Protein AF-A0A1J4V3S4-F1 (afdb_monomer_lite)

InterPro domains:
  IPR001576 Phosphoglycerate kinase [PF00162] (9-307)
  IPR001576 Phosphoglycerate kinase 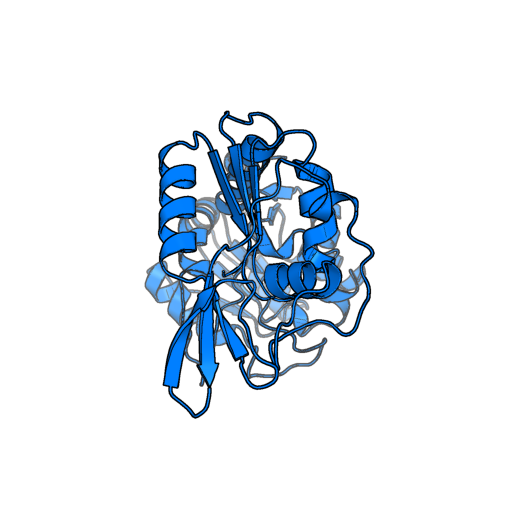[PR00477] (9-25)
  IPR001576 Phosphoglycerate kinase [PR00477] (30-52)
  IPR001576 Phosphoglycerate kinase [PR00477] (107-122)
  IPR001576 Phosphoglycerate kinase [PR00477] (135-157)
  IPR001576 Phosphoglycerate kinase [PR00477] (165-187)
  IPR001576 Phosphoglycerate kinase [PR00477] (188-207)
  IPR001576 Phosphoglyc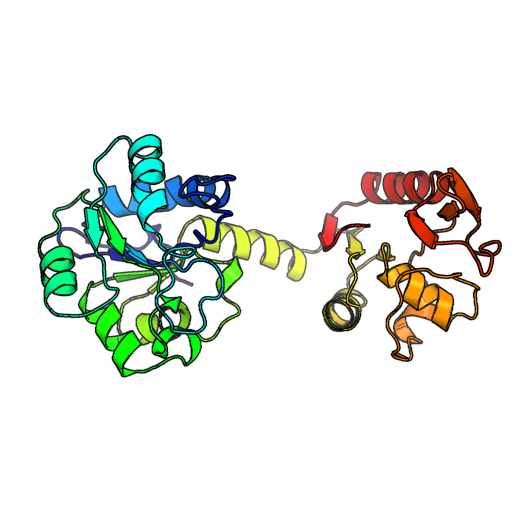erate kinase [PR00477] (300-307)
  IPR001576 Phosphoglycerate kinase [PTHR11406] (2-307)
  IPR015824 Phosphoglycerate kinase, N-terminal [G3DSA:3.40.50.1260] (1-173)
  IPR015824 Phosphoglycerate kinase, N-terminal [G3DSA:3.40.50.1260] (174-307)
  IPR036043 Phosphoglycerate kinase superfamily [SSF53748] (7-307)

Radius of gyration: 23.83 Å; chains: 1; bounding box: 57×36×62 Å

Structure (mmCIF, N/CA/C/O backbone):
data_AF-A0A1J4V3S4-F1
#
_entry.id   AF-A0A1J4V3S4-F1
#
loop_
_atom_site.group_PDB
_atom_site.id
_atom_site.type_symbol
_atom_site.label_atom_id
_atom_site.label_alt_id
_atom_site.label_comp_id
_atom_site.label_asym_id
_atom_site.label_entity_id
_atom_site.label_seq_id
_atom_site.pdbx_PDB_ins_code
_atom_site.Cartn_x
_atom_site.Cartn_y
_atom_site.Cartn_z
_atom_site.occupancy
_atom_site.B_iso_or_equiv
_atom_site.auth_seq_id
_atom_site.auth_comp_id
_atom_site.auth_asym_id
_atom_site.auth_atom_id
_atom_site.pdbx_PDB_model_num
ATOM 1 N N . MET A 1 1 ? -19.648 1.893 -1.786 1.00 83.12 1 MET A N 1
ATOM 2 C CA . MET A 1 1 ? -18.774 1.860 -0.589 1.00 83.12 1 MET A CA 1
ATOM 3 C C . MET A 1 1 ? -19.073 3.071 0.289 1.00 83.12 1 MET A C 1
ATOM 5 O O . MET A 1 1 ? -19.142 4.171 -0.249 1.00 83.12 1 MET A O 1
ATOM 9 N N . ARG A 1 2 ? -19.296 2.895 1.600 1.00 95.50 2 ARG A N 1
ATOM 10 C CA . ARG A 1 2 ? -19.608 4.017 2.505 1.00 95.50 2 ARG A CA 1
ATOM 11 C C . ARG A 1 2 ? -18.343 4.791 2.872 1.00 95.50 2 ARG A C 1
ATOM 13 O O . ARG A 1 2 ? -17.336 4.181 3.215 1.00 95.50 2 ARG A O 1
ATOM 20 N N . SER A 1 3 ? -18.384 6.118 2.830 1.00 97.12 3 SER A N 1
ATOM 21 C CA . SER A 1 3 ? -17.255 6.968 3.241 1.00 97.12 3 SER A CA 1
ATOM 22 C C . SER A 1 3 ? -17.252 7.182 4.752 1.00 97.12 3 SER A C 1
ATOM 24 O O . SER A 1 3 ? -18.320 7.354 5.333 1.00 97.12 3 SER A O 1
ATOM 26 N N . ILE A 1 4 ? -16.081 7.312 5.385 1.00 97.00 4 ILE A N 1
ATOM 27 C CA . ILE A 1 4 ? -15.985 7.756 6.792 1.00 97.00 4 ILE A CA 1
ATOM 28 C C . ILE A 1 4 ? -16.709 9.082 7.082 1.00 97.00 4 ILE A C 1
ATOM 30 O O . ILE A 1 4 ? -17.108 9.325 8.221 1.00 97.00 4 ILE A O 1
ATOM 34 N N . LYS A 1 5 ? -16.957 9.924 6.065 1.00 96.44 5 LYS A N 1
ATOM 35 C CA . LYS A 1 5 ? -17.781 11.139 6.208 1.00 96.44 5 LYS A CA 1
ATOM 36 C C . LYS A 1 5 ? -19.244 10.843 6.551 1.00 96.44 5 LYS A C 1
ATOM 38 O O . LYS A 1 5 ? -19.910 11.685 7.140 1.00 96.44 5 LYS A O 1
ATOM 43 N N . GLN A 1 6 ? -19.731 9.651 6.210 1.00 95.88 6 GLN A N 1
ATOM 44 C CA . GLN A 1 6 ? -21.106 9.206 6.446 1.00 95.88 6 GLN A CA 1
ATOM 45 C C . GLN A 1 6 ? -21.305 8.596 7.840 1.00 95.88 6 GLN A C 1
ATOM 47 O O . GLN A 1 6 ? -22.422 8.205 8.172 1.00 95.88 6 GLN A O 1
ATOM 52 N N . ILE A 1 7 ? -20.257 8.518 8.670 1.00 92.81 7 ILE A N 1
ATOM 53 C CA . ILE A 1 7 ? -20.380 8.066 10.059 1.00 92.81 7 ILE A CA 1
ATOM 54 C C . ILE A 1 7 ? -21.208 9.092 10.847 1.00 92.81 7 ILE A C 1
ATOM 56 O O . ILE A 1 7 ? -20.709 10.165 11.223 1.00 92.81 7 ILE A O 1
ATOM 60 N N . LYS A 1 8 ? -22.474 8.735 11.100 1.00 83.44 8 LYS A N 1
ATOM 61 C CA . LYS A 1 8 ? -23.420 9.465 11.954 1.00 83.44 8 LYS A CA 1
ATOM 62 C C . LYS A 1 8 ? -23.263 9.005 13.409 1.00 83.44 8 LYS A C 1
ATOM 64 O O . LYS A 1 8 ? -23.184 7.810 13.665 1.00 83.44 8 LYS A O 1
ATOM 69 N N . ASN A 1 9 ? -23.226 9.959 14.340 1.00 74.38 9 ASN A N 1
ATOM 70 C CA . ASN A 1 9 ? -23.186 9.749 15.793 1.00 74.38 9 ASN A CA 1
ATOM 71 C C . ASN A 1 9 ? -22.194 8.665 16.291 1.00 74.38 9 ASN A C 1
ATOM 73 O O . ASN A 1 9 ? -22.577 7.562 16.677 1.00 74.38 9 ASN A O 1
ATOM 77 N N . SER A 1 10 ? -20.902 9.001 16.299 1.00 75.94 10 SER A N 1
ATOM 78 C CA . SER A 1 10 ? -19.814 8.168 16.844 1.00 75.94 10 SER A CA 1
ATOM 79 C C . SER A 1 10 ? -19.404 8.552 18.270 1.00 75.94 10 SER A C 1
ATOM 81 O O . SER A 1 10 ? -18.379 8.084 18.763 1.00 75.94 10 SER A O 1
ATOM 83 N N . LYS A 1 11 ? -20.152 9.447 18.929 1.00 72.81 11 LYS A N 1
ATOM 84 C CA . LYS A 1 11 ? -19.841 9.862 20.299 1.00 72.81 11 LYS A CA 1
ATOM 85 C C . LYS A 1 11 ? -19.968 8.618 21.189 1.00 72.81 11 LYS A C 1
ATOM 87 O O . LYS A 1 11 ? -21.024 8.001 21.214 1.00 72.81 11 LYS A O 1
ATOM 92 N N . ASN A 1 12 ? -18.876 8.238 21.851 1.00 79.19 12 ASN A N 1
ATOM 93 C CA . ASN A 1 12 ? -18.731 7.022 22.670 1.00 79.19 12 ASN A CA 1
ATOM 94 C C . ASN A 1 12 ? -18.720 5.679 21.912 1.00 79.19 12 ASN A C 1
ATOM 96 O O . ASN A 1 12 ? -18.753 4.639 22.556 1.00 79.19 12 ASN A O 1
ATOM 100 N N . LYS A 1 13 ? -18.633 5.680 20.574 1.00 94.81 13 LYS A N 1
ATOM 101 C CA . LYS A 1 13 ? -18.427 4.453 19.788 1.00 94.81 13 LYS A CA 1
ATOM 102 C C . LYS A 1 13 ? -16.955 4.283 19.456 1.00 94.81 13 LYS A C 1
ATOM 104 O O . LYS A 1 13 ? -16.369 5.186 18.856 1.00 94.81 13 LYS A O 1
ATOM 109 N N . VAL A 1 14 ? -16.376 3.143 19.811 1.00 98.25 14 VAL A N 1
ATOM 110 C CA . VAL A 1 14 ? -14.981 2.823 19.501 1.00 98.25 14 VAL A CA 1
ATOM 111 C C . VAL A 1 14 ? -14.871 2.489 18.015 1.00 98.25 14 VAL A C 1
ATOM 113 O O . VAL A 1 14 ? -15.596 1.646 17.482 1.00 98.25 14 VAL A O 1
ATOM 116 N N . ILE A 1 15 ? -13.968 3.178 17.327 1.00 98.62 15 ILE A N 1
ATOM 117 C CA . ILE A 1 15 ? -13.744 3.024 15.893 1.00 98.62 15 ILE A CA 1
ATOM 118 C C . ILE A 1 15 ? -12.511 2.146 15.692 1.00 98.62 15 ILE A C 1
ATOM 120 O O . ILE A 1 15 ? -11.430 2.485 16.165 1.00 98.62 15 ILE A O 1
ATOM 124 N N . LEU A 1 16 ? -12.660 1.050 14.954 1.00 98.81 16 LEU A N 1
ATOM 125 C CA . LEU A 1 16 ? -11.559 0.212 14.493 1.00 98.81 16 LEU A CA 1
ATOM 126 C C . LEU A 1 16 ? -11.077 0.721 13.136 1.00 98.81 16 LEU A C 1
ATOM 128 O O . LEU A 1 16 ? -11.857 0.784 12.189 1.00 98.81 16 LEU A O 1
ATOM 132 N N . LEU A 1 17 ? -9.799 1.060 13.022 1.00 98.81 17 LEU A N 1
ATOM 133 C CA . LEU A 1 17 ? -9.164 1.470 11.774 1.00 98.81 17 LEU A CA 1
ATOM 134 C C . LEU A 1 17 ? -8.159 0.409 11.335 1.00 98.81 17 LEU A C 1
ATOM 136 O O . LEU A 1 17 ? -7.105 0.275 11.949 1.00 98.81 17 LEU A O 1
ATOM 140 N N . ARG A 1 18 ? -8.434 -0.291 10.231 1.00 98.75 18 ARG A N 1
ATOM 141 C CA . ARG A 1 18 ? -7.432 -1.109 9.546 1.00 98.75 18 ARG A CA 1
ATOM 142 C C . ARG A 1 18 ? -6.528 -0.205 8.706 1.00 98.75 18 ARG A C 1
ATOM 144 O O . ARG A 1 18 ? -6.905 0.223 7.616 1.00 98.75 18 ARG A O 1
ATOM 151 N N . ALA A 1 19 ? -5.346 0.095 9.238 1.00 98.31 19 ALA A N 1
ATOM 152 C CA . ALA A 1 19 ? -4.326 0.959 8.651 1.00 98.31 19 ALA A CA 1
ATOM 153 C C . ALA A 1 19 ? -3.258 0.143 7.907 1.00 98.31 19 ALA A C 1
ATOM 155 O O . ALA A 1 19 ? -2.949 -0.981 8.294 1.00 98.31 19 ALA A O 1
ATOM 156 N N . GLY A 1 20 ? -2.697 0.698 6.831 1.00 94.88 20 GLY A N 1
ATOM 157 C CA . GLY A 1 20 ? -1.635 0.072 6.036 1.00 94.88 20 GLY A CA 1
ATOM 158 C C . GLY A 1 20 ? -0.228 0.483 6.480 1.00 94.88 20 GLY A C 1
ATOM 159 O O . GLY A 1 20 ? 0.501 1.057 5.675 1.00 94.88 20 GLY A O 1
ATOM 160 N N . PHE A 1 21 ? 0.157 0.220 7.734 1.00 96.31 21 PHE A N 1
ATOM 161 C CA . PHE A 1 21 ? 1.445 0.660 8.299 1.00 96.31 21 PHE A CA 1
ATOM 162 C C . PHE A 1 21 ? 2.628 -0.291 8.069 1.00 96.31 21 PHE A C 1
ATOM 164 O O . PHE A 1 21 ? 3.604 -0.199 8.798 1.00 96.31 21 PHE A O 1
ATOM 171 N N . ASP A 1 22 ? 2.582 -1.181 7.077 1.00 96.75 22 ASP A N 1
ATOM 172 C CA . ASP A 1 22 ? 3.722 -2.055 6.760 1.00 96.75 22 ASP A CA 1
ATOM 173 C C . ASP A 1 22 ? 4.905 -1.217 6.234 1.00 96.75 22 ASP A C 1
ATOM 175 O O . ASP A 1 22 ? 4.949 -0.860 5.053 1.00 96.75 22 ASP A O 1
ATOM 179 N N . VAL A 1 23 ? 5.807 -0.821 7.137 1.00 96.50 23 VAL A N 1
ATOM 180 C CA . VAL A 1 23 ? 6.922 0.113 6.900 1.00 96.50 23 VAL A CA 1
ATOM 181 C C . VAL A 1 23 ? 8.258 -0.555 7.202 1.00 96.50 23 VAL A C 1
ATOM 183 O O . VAL A 1 23 ? 8.320 -1.428 8.059 1.00 96.50 23 VAL A O 1
ATOM 186 N N . PRO A 1 24 ? 9.364 -0.172 6.552 1.00 95.19 24 PRO A N 1
ATOM 187 C CA . PRO A 1 24 ? 10.666 -0.728 6.896 1.00 95.19 24 PRO A CA 1
ATOM 188 C C . PRO A 1 24 ? 11.066 -0.333 8.328 1.00 95.19 24 PRO A C 1
ATOM 190 O O . PRO A 1 24 ? 11.138 0.853 8.657 1.00 95.19 24 PRO A O 1
ATOM 193 N N . ILE A 1 25 ? 11.347 -1.334 9.165 1.00 94.94 25 ILE A N 1
ATOM 194 C CA . ILE A 1 25 ? 11.862 -1.171 10.529 1.00 94.94 25 ILE A CA 1
ATOM 195 C C . ILE A 1 25 ? 13.224 -1.858 10.607 1.00 94.94 25 ILE A C 1
ATOM 197 O O . ILE A 1 25 ? 13.361 -3.009 10.200 1.00 94.94 25 ILE A O 1
ATOM 201 N N . LYS A 1 26 ? 14.223 -1.154 11.139 1.00 93.25 26 LYS A N 1
ATOM 202 C CA . LYS A 1 26 ? 15.558 -1.695 11.413 1.00 93.25 26 LYS A CA 1
ATOM 203 C C . LYS A 1 26 ? 16.006 -1.243 12.796 1.00 93.25 26 LYS A C 1
ATOM 205 O O . LYS A 1 26 ? 15.891 -0.061 13.111 1.00 93.25 26 LYS A O 1
ATOM 210 N N . ASP A 1 27 ? 16.459 -2.180 13.627 1.00 91.56 27 ASP A N 1
ATOM 211 C CA . ASP A 1 27 ? 16.946 -1.918 14.991 1.00 91.56 27 ASP A CA 1
ATOM 212 C C . ASP A 1 27 ? 15.958 -1.078 15.830 1.00 91.56 27 ASP A C 1
ATOM 214 O O . ASP A 1 27 ? 16.320 -0.120 16.514 1.00 91.56 27 ASP A O 1
ATOM 218 N N . GLY A 1 28 ? 14.660 -1.387 15.705 1.00 90.56 28 GLY A N 1
ATOM 219 C CA . GLY A 1 28 ? 13.581 -0.674 16.398 1.00 90.56 28 GLY A CA 1
ATOM 220 C C . GLY A 1 28 ? 13.306 0.750 15.892 1.00 90.56 28 GLY A C 1
ATOM 221 O O . GLY A 1 28 ? 12.554 1.483 16.537 1.00 90.56 28 GLY A O 1
ATOM 222 N N . LYS A 1 29 ? 13.883 1.161 14.755 1.00 94.81 29 LYS A N 1
ATOM 223 C CA . LYS A 1 29 ? 13.660 2.465 14.112 1.00 94.81 29 LYS A CA 1
ATOM 224 C C . LYS A 1 29 ? 12.899 2.305 12.800 1.00 94.81 29 LYS A C 1
ATOM 226 O O . LYS A 1 29 ? 13.238 1.463 11.974 1.00 94.81 29 LYS A O 1
ATOM 231 N N . VAL A 1 30 ? 11.892 3.151 12.595 1.00 97.00 30 VAL A N 1
ATOM 232 C CA . VAL A 1 30 ? 11.147 3.232 11.330 1.00 97.00 30 VAL A CA 1
ATOM 233 C C . VAL A 1 30 ? 11.968 4.034 10.322 1.00 97.00 30 VAL A C 1
ATOM 235 O O . VAL A 1 30 ? 12.320 5.178 10.605 1.00 97.00 30 VAL A O 1
ATOM 238 N N . LEU A 1 31 ? 12.278 3.439 9.168 1.00 95.88 31 LEU A N 1
ATOM 239 C CA . LEU A 1 31 ? 13.145 4.048 8.150 1.00 95.88 31 LEU A CA 1
ATOM 240 C C . LEU A 1 31 ? 12.379 4.932 7.154 1.00 95.88 31 LEU A C 1
ATOM 242 O O . LEU A 1 31 ? 12.925 5.917 6.670 1.00 95.88 31 LEU A O 1
ATOM 246 N N . ASP A 1 32 ? 11.119 4.601 6.862 1.00 95.94 32 ASP A N 1
ATOM 247 C CA . ASP A 1 32 ? 10.242 5.377 5.978 1.00 95.94 32 ASP A CA 1
ATOM 248 C C . ASP A 1 32 ? 8.841 5.472 6.592 1.00 95.94 32 ASP A C 1
ATOM 250 O O . ASP A 1 32 ? 8.175 4.463 6.829 1.00 95.94 32 ASP A O 1
ATOM 254 N N . ILE A 1 33 ? 8.397 6.700 6.857 1.00 96.56 33 ILE A N 1
ATOM 255 C CA . ILE A 1 33 ? 7.114 6.991 7.501 1.00 96.56 33 ILE A CA 1
ATOM 256 C C . ILE A 1 33 ? 6.004 7.368 6.510 1.00 96.56 33 ILE A C 1
ATOM 258 O O . ILE A 1 33 ? 4.873 7.580 6.948 1.00 96.56 33 ILE A O 1
ATOM 262 N N . LYS A 1 34 ? 6.260 7.404 5.192 1.00 96.00 34 LYS A N 1
ATOM 263 C CA . LYS A 1 34 ? 5.289 7.869 4.177 1.00 96.00 34 LYS A CA 1
ATOM 264 C C . LYS A 1 34 ? 3.942 7.157 4.272 1.00 96.00 34 LYS A C 1
ATOM 266 O O . LYS A 1 34 ? 2.894 7.793 4.186 1.00 96.00 34 LYS A O 1
ATOM 271 N N . ARG A 1 35 ? 3.946 5.838 4.501 1.00 95.56 35 ARG A N 1
ATOM 272 C CA . ARG A 1 35 ? 2.712 5.040 4.668 1.00 95.56 35 ARG A CA 1
ATOM 273 C C . ARG A 1 35 ? 1.890 5.448 5.891 1.00 95.56 35 ARG A C 1
ATOM 275 O O . ARG A 1 35 ? 0.670 5.332 5.870 1.00 95.56 35 ARG A O 1
ATOM 282 N N . ILE A 1 36 ? 2.541 5.937 6.942 1.00 97.50 36 ILE A N 1
ATOM 283 C CA . ILE A 1 36 ? 1.875 6.449 8.141 1.00 97.50 36 ILE A CA 1
ATOM 284 C C . ILE A 1 36 ? 1.348 7.862 7.867 1.00 97.50 36 ILE A C 1
ATOM 286 O O . ILE A 1 36 ? 0.198 8.166 8.185 1.00 97.50 36 ILE A O 1
ATOM 290 N N . GLU A 1 37 ? 2.157 8.708 7.225 1.00 97.75 37 GLU A N 1
ATOM 291 C CA . GLU A 1 37 ? 1.812 10.098 6.908 1.00 97.75 37 GLU A CA 1
ATOM 292 C C . GLU A 1 37 ? 0.551 10.215 6.048 1.00 97.75 37 GLU A C 1
ATOM 294 O O . GLU A 1 37 ? -0.342 11.002 6.374 1.00 97.75 37 GLU A O 1
ATOM 299 N N . VAL A 1 38 ? 0.425 9.390 5.000 1.00 97.06 38 VAL A N 1
ATOM 300 C CA . VAL A 1 38 ? -0.755 9.407 4.113 1.00 97.06 38 VAL A CA 1
ATOM 301 C C . VAL A 1 38 ? -2.058 9.051 4.838 1.00 97.06 38 VAL A C 1
ATOM 303 O O . VAL A 1 38 ? -3.134 9.436 4.383 1.00 97.06 38 VAL A O 1
ATOM 306 N N . LEU A 1 39 ? -1.979 8.373 5.988 1.00 98.06 39 LEU A N 1
ATOM 307 C CA . LEU A 1 39 ? -3.129 7.978 6.807 1.00 98.06 39 LEU A CA 1
ATOM 308 C C . LEU A 1 39 ? -3.458 8.980 7.924 1.00 98.06 39 LEU A C 1
ATOM 310 O O . LEU A 1 39 ? -4.541 8.902 8.514 1.00 98.06 39 LEU A O 1
ATOM 314 N N . LEU A 1 40 ? -2.591 9.966 8.196 1.00 98.38 40 LEU A N 1
ATOM 315 C CA . LEU A 1 40 ? -2.837 10.988 9.222 1.00 98.38 40 LEU A CA 1
ATOM 316 C C . LEU A 1 40 ? -4.172 11.729 9.049 1.00 98.38 40 LEU A C 1
ATOM 318 O O . LEU A 1 40 ? -4.822 11.970 10.072 1.00 98.38 40 LEU A O 1
ATOM 322 N N . PRO A 1 41 ? -4.632 12.084 7.828 1.00 98.50 41 PRO A N 1
ATOM 323 C CA . PRO A 1 41 ? -5.940 12.710 7.655 1.00 98.50 41 PRO A CA 1
ATOM 324 C C . PRO A 1 41 ? -7.085 11.841 8.189 1.00 98.50 41 PRO A C 1
ATOM 326 O O . PRO A 1 41 ? -7.966 12.353 8.882 1.00 98.50 41 PRO A O 1
ATOM 329 N N . THR A 1 42 ? -7.056 10.530 7.926 1.00 98.62 42 THR A N 1
ATOM 330 C CA . THR A 1 42 ? -8.064 9.587 8.428 1.00 98.62 42 THR A CA 1
ATOM 331 C C . THR A 1 42 ? -7.972 9.450 9.942 1.00 98.62 42 THR A C 1
ATOM 333 O O . THR A 1 42 ? -8.977 9.611 10.630 1.00 98.62 42 THR A O 1
ATOM 336 N N . ILE A 1 43 ? -6.770 9.235 10.484 1.00 98.62 43 ILE A N 1
ATOM 337 C CA . ILE A 1 43 ? -6.553 9.051 11.928 1.00 98.62 43 ILE A CA 1
ATOM 338 C C . ILE A 1 43 ? -7.044 10.273 12.709 1.00 98.62 43 ILE A C 1
ATOM 340 O O . ILE A 1 43 ? -7.846 10.140 13.633 1.00 98.62 43 ILE A O 1
ATOM 344 N N . LYS A 1 44 ? -6.633 11.481 12.298 1.00 98.19 44 LYS A N 1
ATOM 345 C CA . LYS A 1 44 ? -7.049 12.740 12.938 1.00 98.19 44 LYS A CA 1
ATOM 346 C C . LYS A 1 44 ? -8.562 12.941 12.858 1.00 98.19 44 LYS A C 1
ATOM 348 O O . LYS A 1 44 ? -9.171 13.405 13.820 1.00 98.19 44 LYS A O 1
ATOM 353 N N . TYR A 1 45 ? -9.177 12.598 11.726 1.00 97.88 45 TYR A N 1
ATOM 354 C CA . TYR A 1 45 ? -10.622 12.712 11.547 1.00 97.88 45 TYR A CA 1
ATOM 355 C C . TYR A 1 45 ? -11.401 11.763 12.468 1.00 97.88 45 TYR A C 1
ATOM 357 O O . TYR A 1 45 ? -12.369 12.184 13.104 1.00 97.88 45 TYR A O 1
ATOM 365 N N . LEU A 1 46 ? -10.970 10.503 12.571 1.00 97.69 46 LEU A N 1
ATOM 366 C CA . LEU A 1 46 ? -11.636 9.493 13.395 1.00 97.69 46 LEU A CA 1
ATOM 367 C C . LEU A 1 46 ? -11.430 9.743 14.894 1.00 97.69 46 LEU A C 1
ATOM 369 O O . LEU A 1 46 ? -12.402 9.697 15.644 1.00 97.69 46 LEU A O 1
ATOM 373 N N . ALA A 1 47 ? -10.221 10.116 15.323 1.00 96.12 47 ALA A N 1
ATOM 374 C CA . ALA A 1 47 ? -9.943 10.447 16.723 1.00 96.12 47 ALA A CA 1
ATOM 375 C C . ALA A 1 47 ? -10.783 11.645 17.215 1.00 96.12 47 ALA A C 1
ATOM 377 O O . ALA A 1 47 ? -11.300 11.648 18.330 1.00 96.12 47 ALA A O 1
ATOM 378 N N . LYS A 1 48 ? -11.035 12.649 16.359 1.00 95.12 48 LYS A N 1
ATOM 379 C CA . LYS A 1 48 ? -11.961 13.756 16.683 1.00 95.12 48 LYS A CA 1
ATOM 380 C C . LYS A 1 48 ? -13.422 13.314 16.821 1.00 95.12 48 LYS A C 1
ATOM 382 O O . LYS A 1 48 ? -14.229 14.050 17.390 1.00 95.12 48 LYS A O 1
ATOM 387 N N . LYS A 1 49 ? -13.783 12.150 16.284 1.00 94.88 49 LYS A N 1
ATOM 388 C CA . LYS A 1 49 ? -15.146 11.609 16.250 1.00 94.88 49 LYS A CA 1
ATOM 389 C C . LYS A 1 49 ? -15.440 10.638 17.393 1.00 94.88 49 LYS A C 1
ATOM 391 O O . LYS A 1 49 ? -16.589 10.600 17.835 1.00 94.88 49 LYS A O 1
ATOM 396 N N . GLY A 1 50 ? -14.446 9.899 17.874 1.00 95.44 50 GLY A N 1
ATOM 397 C CA . GLY A 1 50 ? -14.600 8.892 18.923 1.00 95.44 50 GLY A CA 1
ATOM 398 C C . GLY A 1 50 ? -13.255 8.322 19.387 1.00 95.44 50 GLY A C 1
ATOM 399 O O . GLY A 1 50 ? -12.208 8.782 18.928 1.00 95.44 50 GLY A O 1
ATOM 400 N N . PRO A 1 51 ? -13.271 7.361 20.321 1.00 97.62 51 PRO A N 1
ATOM 401 C CA . PRO A 1 51 ? -12.094 6.563 20.645 1.00 97.62 51 PRO A CA 1
ATOM 402 C C . PRO A 1 51 ? -11.648 5.728 19.435 1.00 97.62 51 PRO A C 1
ATOM 404 O O . PRO A 1 51 ? -12.493 5.226 18.690 1.00 97.62 51 PRO A O 1
ATOM 407 N N . LEU A 1 52 ? -10.338 5.582 19.227 1.00 98.56 52 LEU A N 1
ATOM 408 C CA . LEU A 1 52 ? -9.773 4.949 18.031 1.00 98.56 52 LEU A CA 1
ATOM 409 C C . LEU A 1 52 ? -8.860 3.772 18.392 1.00 98.56 52 LEU A C 1
ATOM 411 O O . LEU A 1 52 ? -7.906 3.930 19.147 1.00 98.56 52 LEU A O 1
ATOM 415 N N . VAL A 1 53 ? -9.103 2.615 17.782 1.00 98.88 53 VAL A N 1
ATOM 416 C CA . VAL A 1 53 ? -8.222 1.441 17.826 1.00 98.88 53 VAL A CA 1
ATOM 417 C C . VAL A 1 53 ? -7.666 1.207 16.427 1.00 98.88 53 VAL A C 1
ATOM 419 O O . VAL A 1 53 ? -8.420 1.059 15.468 1.00 98.88 53 VAL A O 1
ATOM 422 N N . ILE A 1 54 ? -6.345 1.182 16.295 1.00 98.88 54 ILE A N 1
ATOM 423 C CA . ILE A 1 54 ? -5.649 0.983 15.029 1.00 98.88 54 ILE A CA 1
ATOM 424 C C . ILE A 1 54 ? -5.182 -0.467 14.933 1.00 98.88 54 ILE A C 1
ATOM 426 O O . ILE A 1 54 ? -4.463 -0.966 15.797 1.00 98.88 54 ILE A O 1
ATOM 430 N N . LEU A 1 55 ? -5.586 -1.112 13.844 1.00 98.75 55 LEU A N 1
ATOM 431 C CA . LEU A 1 55 ? -5.208 -2.457 13.443 1.00 98.75 55 LEU A CA 1
ATOM 432 C C . LEU A 1 55 ? -4.246 -2.341 12.257 1.00 98.75 55 LEU A C 1
ATOM 434 O O . LEU A 1 55 ? -4.576 -1.703 11.257 1.00 98.75 55 LEU A O 1
ATOM 438 N N . SER A 1 56 ? -3.081 -2.971 12.319 1.00 98.25 56 SER A N 1
ATOM 439 C CA . SER A 1 56 ? -2.165 -3.060 11.175 1.00 98.25 56 SER A CA 1
ATOM 440 C C . SER A 1 56 ? -1.405 -4.380 11.224 1.00 98.25 56 SER A C 1
ATOM 442 O O . SER A 1 56 ? -1.512 -5.141 12.185 1.00 98.25 56 SER A O 1
ATOM 444 N N . HIS A 1 57 ? -0.623 -4.653 10.193 1.00 98.06 57 HIS A N 1
ATOM 445 C CA . HIS A 1 57 ? 0.368 -5.713 10.214 1.00 98.06 57 HIS A CA 1
ATOM 446 C C . HIS A 1 57 ? 1.753 -5.146 9.902 1.00 98.06 57 HIS A C 1
ATOM 448 O O . HIS A 1 57 ? 1.867 -4.019 9.419 1.00 98.06 57 HIS A O 1
ATOM 454 N N . GLN A 1 58 ? 2.775 -5.958 10.155 1.00 97.25 58 GLN A N 1
ATOM 455 C CA . GLN A 1 58 ? 4.164 -5.654 9.840 1.00 97.25 58 GLN A CA 1
ATOM 456 C C . GLN A 1 58 ? 4.845 -6.918 9.301 1.00 97.25 58 GLN A C 1
ATOM 458 O O . GLN A 1 58 ? 4.815 -7.966 9.949 1.00 97.25 58 GLN A O 1
ATOM 463 N N . GLY A 1 59 ? 5.429 -6.839 8.104 1.00 95.62 59 GLY A N 1
ATOM 464 C CA . GLY A 1 59 ? 6.160 -7.939 7.476 1.00 95.62 59 GLY A CA 1
ATOM 465 C C . GLY A 1 59 ? 5.390 -9.263 7.413 1.00 95.62 59 GLY A C 1
ATOM 466 O O . GLY A 1 59 ? 4.169 -9.292 7.244 1.00 95.62 59 GLY A O 1
ATOM 467 N N . ARG A 1 60 ? 6.104 -10.393 7.481 1.00 96.06 60 ARG A N 1
ATOM 468 C CA . ARG A 1 60 ? 5.528 -11.742 7.304 1.00 96.06 60 ARG A CA 1
ATOM 469 C C . ARG A 1 60 ? 6.025 -12.717 8.379 1.00 96.06 60 ARG A C 1
ATOM 471 O O . ARG A 1 60 ? 6.771 -13.638 8.053 1.00 96.06 60 ARG A O 1
ATOM 478 N N . PRO A 1 61 ? 5.594 -12.553 9.637 1.00 95.75 61 PRO A N 1
ATOM 479 C CA . PRO A 1 61 ? 6.028 -13.404 10.745 1.00 95.75 61 PRO A CA 1
ATOM 480 C C . PRO A 1 61 ? 5.381 -14.807 10.752 1.00 95.75 61 PRO A C 1
ATOM 482 O O . PRO A 1 61 ? 5.701 -15.627 11.607 1.00 95.75 61 PRO A O 1
ATOM 485 N N . LYS A 1 62 ? 4.483 -15.114 9.799 1.00 93.81 62 LYS A N 1
ATOM 486 C CA . LYS A 1 62 ? 3.840 -16.434 9.619 1.00 93.81 62 LYS A CA 1
ATOM 487 C C . LYS A 1 62 ? 3.126 -16.956 10.882 1.00 93.81 62 LYS A C 1
ATOM 489 O O . LYS A 1 62 ? 3.242 -18.135 11.211 1.00 93.81 62 LYS A O 1
ATOM 494 N N . GLY A 1 63 ? 2.405 -16.087 11.597 1.00 94.19 63 GLY A N 1
ATOM 495 C CA . GLY A 1 63 ? 1.650 -16.470 12.798 1.00 94.19 63 GLY A CA 1
ATOM 496 C C . GLY A 1 63 ? 2.516 -16.746 14.029 1.00 94.19 63 GLY A C 1
ATOM 497 O O . GLY A 1 63 ? 2.071 -17.441 14.936 1.00 94.19 63 GLY A O 1
ATOM 498 N N . LYS A 1 64 ? 3.766 -16.269 14.049 1.00 94.56 64 LYS A N 1
ATOM 499 C CA . LYS A 1 64 ? 4.673 -16.386 15.196 1.00 94.56 64 LYS A CA 1
ATOM 500 C C . LYS A 1 64 ? 4.998 -15.008 15.748 1.00 94.56 64 LYS A C 1
ATOM 502 O O . LYS A 1 64 ? 5.082 -14.046 14.993 1.00 94.56 64 LYS A O 1
ATOM 507 N N . ILE A 1 65 ? 5.213 -14.920 17.054 1.00 96.31 65 ILE A N 1
ATOM 508 C CA . ILE A 1 65 ? 5.728 -13.695 17.664 1.00 96.31 65 ILE A CA 1
ATOM 509 C C . ILE A 1 65 ? 7.211 -13.586 17.316 1.00 96.31 65 ILE A C 1
ATOM 511 O O . ILE A 1 65 ? 8.002 -14.467 17.644 1.00 96.31 65 ILE A O 1
ATOM 515 N N . ASP A 1 66 ? 7.569 -12.493 16.654 1.00 95.38 66 ASP A N 1
ATOM 516 C CA . ASP A 1 66 ? 8.945 -12.133 16.332 1.00 95.38 66 ASP A CA 1
ATOM 517 C C . ASP A 1 66 ? 9.094 -10.624 16.522 1.00 95.38 66 ASP A C 1
ATOM 519 O O . ASP A 1 66 ? 8.481 -9.825 15.811 1.00 95.38 66 ASP A O 1
ATOM 523 N N . MET A 1 67 ? 9.913 -10.230 17.496 1.00 95.44 67 MET A N 1
ATOM 524 C CA . MET A 1 67 ? 10.083 -8.832 17.884 1.00 95.44 67 MET A CA 1
ATOM 525 C C . MET A 1 67 ? 10.697 -7.964 16.779 1.00 95.44 67 MET A C 1
ATOM 527 O O . MET A 1 67 ? 10.552 -6.745 16.836 1.00 95.44 67 MET A O 1
ATOM 531 N N . ALA A 1 68 ? 11.296 -8.546 15.735 1.00 94.69 68 ALA A N 1
ATOM 532 C CA . ALA A 1 68 ? 11.683 -7.796 14.541 1.00 94.69 68 ALA A CA 1
ATOM 533 C C . ALA A 1 68 ? 10.467 -7.214 13.787 1.00 94.69 68 ALA A C 1
ATOM 535 O O . ALA A 1 68 ? 10.592 -6.211 13.084 1.00 94.69 68 ALA A O 1
ATOM 536 N N . PHE A 1 69 ? 9.281 -7.807 13.960 1.00 96.75 69 PHE A N 1
ATOM 537 C CA . PHE A 1 69 ? 8.022 -7.393 13.336 1.00 96.75 69 PHE A CA 1
ATOM 538 C C . PHE A 1 69 ? 7.009 -6.796 14.330 1.00 96.75 69 PHE A C 1
ATOM 540 O O . PHE A 1 69 ? 5.826 -6.694 13.999 1.00 96.75 69 PHE A O 1
ATOM 547 N N . THR A 1 70 ? 7.427 -6.406 15.539 1.00 97.88 70 THR A N 1
ATOM 548 C CA . THR A 1 70 ? 6.545 -5.681 16.475 1.00 97.88 70 THR A CA 1
ATOM 549 C C . THR A 1 70 ? 6.166 -4.300 15.932 1.00 97.88 70 THR A C 1
ATOM 551 O O . THR A 1 70 ? 6.961 -3.625 15.273 1.00 97.88 70 THR A O 1
ATOM 554 N N . GLN A 1 71 ? 4.958 -3.836 16.250 1.00 98.19 71 GLN A N 1
ATOM 555 C CA . GLN A 1 71 ? 4.496 -2.480 15.940 1.00 98.19 71 GLN A CA 1
ATOM 556 C C . GLN A 1 71 ? 4.861 -1.440 16.996 1.00 98.19 71 GLN A C 1
ATOM 558 O O . GLN A 1 71 ? 4.625 -0.247 16.794 1.00 98.19 71 GLN A O 1
ATOM 563 N N . LYS A 1 72 ? 5.476 -1.844 18.109 1.00 98.06 72 LYS A N 1
ATOM 564 C CA . LYS A 1 72 ? 5.859 -0.935 19.196 1.00 98.06 72 LYS A CA 1
ATOM 565 C C . LYS A 1 72 ? 6.680 0.290 18.741 1.00 98.06 72 LYS A C 1
ATOM 567 O O . LYS A 1 72 ? 6.405 1.384 19.241 1.00 98.06 72 LYS A O 1
ATOM 572 N N . PRO A 1 73 ? 7.616 0.198 17.768 1.00 98.12 73 PRO A N 1
ATOM 573 C CA . PRO A 1 73 ? 8.312 1.367 17.222 1.00 98.12 73 PRO A CA 1
ATOM 574 C C . PRO A 1 73 ? 7.387 2.435 16.628 1.00 98.12 73 PRO A C 1
ATOM 576 O O . PRO A 1 73 ? 7.709 3.625 16.675 1.00 98.12 73 PRO A O 1
ATOM 579 N N . LEU A 1 74 ? 6.226 2.034 16.098 1.00 98.38 74 LEU A N 1
ATOM 580 C CA . LEU A 1 74 ? 5.273 2.947 15.470 1.00 98.38 74 LEU A CA 1
ATOM 581 C C . LEU A 1 74 ? 4.623 3.890 16.484 1.00 98.38 74 LEU A C 1
ATOM 583 O O . LEU A 1 74 ? 4.224 4.985 16.101 1.00 98.38 74 LEU A O 1
ATOM 587 N N . VAL A 1 75 ? 4.557 3.517 17.769 1.00 98.38 75 VAL A N 1
ATOM 588 C CA . VAL A 1 75 ? 3.983 4.358 18.835 1.00 98.38 75 VAL A CA 1
ATOM 589 C C . VAL A 1 75 ? 4.687 5.711 18.874 1.00 98.38 75 VAL A C 1
ATOM 591 O O . VAL A 1 75 ? 4.040 6.737 18.690 1.00 98.38 75 VAL A O 1
ATOM 594 N N . LYS A 1 76 ? 6.023 5.721 18.987 1.00 97.69 76 LYS A N 1
ATOM 595 C CA . LYS A 1 76 ? 6.816 6.964 19.030 1.00 97.69 76 LYS A CA 1
ATOM 596 C C . LYS A 1 76 ? 6.624 7.817 17.773 1.00 97.69 76 LYS A C 1
ATOM 598 O O . LYS A 1 76 ? 6.589 9.044 17.848 1.00 97.69 76 LYS A O 1
ATOM 603 N N . VAL A 1 77 ? 6.491 7.172 16.611 1.00 98.31 77 VAL A N 1
ATOM 604 C CA . VAL A 1 77 ? 6.255 7.862 15.335 1.00 98.31 77 VAL A CA 1
ATOM 605 C C . VAL A 1 77 ? 4.871 8.508 15.315 1.00 98.31 77 VAL A C 1
ATOM 607 O O . VAL A 1 77 ? 4.750 9.691 14.997 1.00 98.31 77 VAL A O 1
ATOM 610 N N . LEU A 1 78 ? 3.831 7.764 15.693 1.00 98.56 78 LEU A N 1
ATOM 611 C CA . LEU A 1 78 ? 2.461 8.266 15.750 1.00 98.56 78 LEU A CA 1
ATOM 612 C C . LEU A 1 78 ? 2.324 9.395 16.773 1.00 98.56 78 LEU A C 1
ATOM 614 O O . LEU A 1 78 ? 1.717 10.413 16.453 1.00 98.56 78 LEU A O 1
ATOM 618 N N . GLU A 1 79 ? 2.926 9.268 17.956 1.00 98.56 79 GLU A N 1
ATOM 619 C CA . GLU A 1 79 ? 2.910 10.319 18.977 1.00 98.56 79 GLU A CA 1
ATOM 620 C C . GLU A 1 79 ? 3.538 11.617 18.463 1.00 98.56 79 GLU A C 1
ATOM 622 O O . GLU A 1 79 ? 2.945 12.689 18.602 1.00 98.56 79 GLU A O 1
ATOM 627 N N . LYS A 1 80 ? 4.687 11.522 17.779 1.00 98.19 80 LYS A N 1
ATOM 628 C CA . LYS A 1 80 ? 5.348 12.674 17.150 1.00 98.19 80 LYS A CA 1
ATOM 629 C C . LYS A 1 80 ? 4.467 13.329 16.080 1.00 98.19 80 LYS A C 1
ATOM 631 O O . LYS A 1 80 ? 4.322 14.550 16.067 1.00 98.19 80 LYS A O 1
ATOM 636 N N . LEU A 1 81 ? 3.875 12.539 15.182 1.00 98.12 81 LEU A N 1
ATOM 637 C CA . LEU A 1 81 ? 3.072 13.048 14.060 1.00 98.12 81 LEU A CA 1
ATOM 638 C C . LEU A 1 81 ? 1.705 13.602 14.494 1.00 98.12 81 LEU A C 1
ATOM 640 O O . LEU A 1 81 ? 1.171 14.531 13.876 1.00 98.12 81 LEU A O 1
ATOM 644 N N . LEU A 1 82 ? 1.115 13.019 15.538 1.00 97.81 82 LEU A N 1
ATOM 645 C CA . LEU A 1 82 ? -0.207 13.385 16.044 1.00 97.81 82 LEU A CA 1
ATOM 646 C C . LEU A 1 82 ? -0.146 14.410 17.179 1.00 97.81 82 LEU A C 1
ATOM 648 O O . LEU A 1 82 ? -1.171 15.028 17.457 1.00 97.81 82 LEU A O 1
ATOM 652 N N . LYS A 1 83 ? 1.029 14.613 17.791 1.00 97.81 83 LYS A N 1
ATOM 653 C CA . LYS A 1 83 ? 1.244 15.476 18.963 1.00 97.81 83 LYS A CA 1
ATOM 654 C C . LYS A 1 83 ? 0.328 15.110 20.141 1.00 97.81 83 LYS A C 1
ATOM 656 O O . LYS A 1 83 ? -0.207 15.982 20.817 1.00 97.81 83 LYS A O 1
ATOM 661 N N . GLN A 1 84 ? 0.119 13.814 20.362 1.00 97.50 84 GLN A N 1
ATOM 662 C CA . GLN A 1 84 ? -0.676 13.272 21.468 1.00 97.50 84 GLN A CA 1
ATOM 663 C C . GLN A 1 84 ? -0.199 11.863 21.818 1.00 97.50 84 GLN A C 1
ATOM 665 O O . GLN A 1 84 ? 0.441 11.218 20.993 1.00 97.50 84 GLN A O 1
ATOM 670 N N . LYS A 1 85 ? -0.544 11.380 23.014 1.00 98.00 85 LYS A N 1
ATOM 671 C CA . LYS A 1 85 ? -0.188 10.028 23.463 1.00 98.00 85 LYS A CA 1
ATOM 672 C C . LYS A 1 85 ? -0.894 8.954 22.635 1.00 98.00 85 LYS A C 1
ATOM 674 O O . LYS A 1 85 ? -2.067 9.106 22.290 1.00 98.00 85 LYS A O 1
ATOM 679 N N . VAL A 1 86 ? -0.201 7.846 22.390 1.00 98.56 86 VAL A N 1
ATOM 680 C CA . VAL A 1 86 ? -0.756 6.656 21.734 1.00 98.56 86 VAL A CA 1
ATOM 681 C C . VAL A 1 86 ? -0.543 5.460 22.653 1.00 98.56 86 VAL A C 1
ATOM 683 O O . VAL A 1 86 ? 0.584 5.098 22.976 1.00 98.56 86 VAL A O 1
ATOM 686 N N . LYS A 1 87 ? -1.640 4.844 23.102 1.00 98.56 87 LYS A N 1
ATOM 687 C CA . LYS A 1 87 ? -1.589 3.616 23.905 1.00 98.56 87 LYS A CA 1
ATOM 688 C C . LYS A 1 87 ? -1.175 2.450 23.004 1.00 98.56 87 LYS A C 1
ATOM 690 O O . LYS A 1 87 ? -1.470 2.454 21.811 1.00 98.56 87 LYS A O 1
ATOM 695 N N . PHE A 1 88 ? -0.543 1.436 23.582 1.00 98.62 88 PHE A N 1
ATOM 696 C CA . PHE A 1 88 ? -0.163 0.209 22.883 1.00 98.62 88 PHE A CA 1
ATOM 697 C C . PHE A 1 88 ? -0.723 -1.011 23.614 1.00 98.62 88 PHE A C 1
ATOM 699 O O . PHE A 1 88 ? -0.695 -1.046 24.845 1.00 98.62 88 PHE A O 1
ATOM 706 N N . ALA A 1 89 ? -1.235 -1.990 22.871 1.00 98.12 89 ALA A N 1
ATOM 707 C CA . ALA A 1 89 ? -1.633 -3.289 23.407 1.00 98.12 89 ALA A CA 1
ATOM 708 C C . ALA A 1 89 ? -0.728 -4.384 22.841 1.00 98.12 89 ALA A C 1
ATOM 710 O O . ALA A 1 89 ? -0.678 -4.569 21.630 1.00 98.12 89 ALA A O 1
ATOM 711 N N . ASP A 1 90 ? -0.084 -5.146 23.727 1.00 95.69 90 ASP A N 1
ATOM 712 C CA . ASP A 1 90 ? 0.858 -6.216 23.361 1.00 95.69 90 ASP A CA 1
ATOM 713 C C . ASP A 1 90 ? 0.186 -7.423 22.668 1.00 95.69 90 ASP A C 1
ATOM 715 O O . ASP A 1 90 ? 0.865 -8.294 22.135 1.00 95.69 90 ASP A O 1
ATOM 719 N N . HIS A 1 91 ? -1.151 -7.473 22.651 1.00 96.06 91 HIS A N 1
ATOM 720 C CA . HIS A 1 91 ? -1.941 -8.516 21.996 1.00 96.06 91 HIS A CA 1
ATOM 721 C C . HIS A 1 91 ? -3.065 -7.912 21.154 1.00 96.06 91 HIS A C 1
ATOM 723 O O . HIS A 1 91 ? -3.661 -6.896 21.527 1.00 96.06 91 HIS A O 1
ATOM 729 N N . CYS A 1 92 ? -3.406 -8.581 20.052 1.00 97.06 92 CYS A N 1
ATOM 730 C CA . CYS A 1 92 ? -4.477 -8.150 19.154 1.00 97.06 92 CYS A CA 1
ATOM 731 C C . CYS A 1 92 ? -5.875 -8.375 19.738 1.00 97.06 92 CYS A C 1
ATOM 733 O O . CYS A 1 92 ? -6.801 -7.645 19.409 1.00 97.06 92 CYS A O 1
ATOM 735 N N . VAL A 1 93 ? -6.048 -9.389 20.584 1.00 95.25 93 VAL A N 1
ATOM 736 C CA . VAL A 1 93 ? -7.336 -9.785 21.171 1.00 95.25 93 VAL A CA 1
ATOM 737 C C . VAL A 1 93 ? -7.152 -10.211 22.631 1.00 95.25 93 VAL A C 1
ATOM 739 O O . VAL A 1 93 ? -6.037 -10.240 23.150 1.00 95.25 93 VAL A O 1
ATOM 742 N N . GLY A 1 94 ? -8.255 -10.533 23.308 1.00 95.25 94 GLY A N 1
ATOM 743 C CA . GLY A 1 94 ? -8.262 -11.019 24.689 1.00 95.25 94 GLY A CA 1
ATOM 744 C C . GLY A 1 94 ? -8.716 -9.971 25.704 1.00 95.25 94 GLY A C 1
ATOM 745 O O . GLY A 1 94 ? -8.801 -8.778 25.411 1.00 95.25 94 GLY A O 1
ATOM 746 N N . VAL A 1 95 ? -9.006 -10.432 26.926 1.00 96.50 95 VAL A N 1
ATOM 747 C CA . VAL A 1 95 ? -9.688 -9.642 27.971 1.00 96.50 95 VAL A CA 1
ATOM 748 C C . VAL A 1 95 ? -8.950 -8.339 28.296 1.00 96.50 95 VAL A C 1
ATOM 750 O O . VAL A 1 95 ? -9.583 -7.301 28.478 1.00 96.50 95 VAL A O 1
ATOM 753 N N . LYS A 1 96 ? -7.611 -8.363 28.349 1.00 96.56 96 LYS A N 1
ATOM 754 C CA . LYS A 1 96 ? -6.798 -7.166 28.619 1.00 96.56 96 LYS A CA 1
ATOM 755 C C . LYS A 1 96 ? -6.939 -6.132 27.496 1.00 96.56 96 LYS A C 1
ATOM 757 O O . LYS A 1 96 ? -7.232 -4.974 27.781 1.00 96.56 96 LYS A O 1
ATOM 762 N N . THR A 1 97 ? -6.774 -6.547 26.240 1.00 97.56 97 THR A N 1
ATOM 763 C CA . THR A 1 97 ? -6.902 -5.661 25.072 1.00 97.56 97 THR A CA 1
ATOM 764 C C . THR A 1 97 ? -8.319 -5.112 24.942 1.00 97.56 97 THR A C 1
ATOM 766 O O . THR A 1 97 ? -8.488 -3.917 24.708 1.00 97.56 97 THR A O 1
ATOM 769 N N . GLU A 1 98 ? -9.337 -5.942 25.179 1.00 97.88 98 GLU A N 1
ATOM 770 C CA . GLU A 1 98 ? -10.739 -5.521 25.164 1.00 97.88 98 GLU A CA 1
ATOM 771 C C . GLU A 1 98 ? -11.026 -4.454 26.226 1.00 97.88 98 GLU A C 1
ATOM 773 O O . GLU A 1 98 ? -11.577 -3.404 25.902 1.00 97.88 98 GLU A O 1
ATOM 778 N N . LYS A 1 99 ? -10.571 -4.654 27.470 1.00 97.56 99 LYS A N 1
ATOM 779 C CA . LYS A 1 99 ? -10.708 -3.651 28.539 1.00 97.56 99 LYS A CA 1
ATOM 780 C C . LYS A 1 99 ? -10.026 -2.327 28.184 1.00 97.56 99 LYS A C 1
ATOM 782 O O . LYS A 1 99 ? -10.601 -1.261 28.411 1.00 97.56 99 LYS A O 1
ATOM 787 N N . ILE A 1 100 ? -8.821 -2.368 27.607 1.00 97.75 100 ILE A N 1
ATOM 788 C CA . ILE A 1 100 ? -8.128 -1.149 27.164 1.00 97.75 100 ILE A CA 1
ATOM 789 C C . ILE A 1 100 ? -8.939 -0.461 26.062 1.00 97.75 100 ILE A C 1
ATOM 791 O O . ILE A 1 100 ? -9.240 0.718 26.203 1.00 97.75 100 ILE A O 1
ATOM 795 N N . ALA A 1 101 ? -9.345 -1.183 25.014 1.00 97.88 101 ALA A N 1
ATOM 796 C CA . ALA A 1 101 ? -10.105 -0.628 23.894 1.00 97.88 101 ALA A CA 1
ATOM 797 C C . ALA A 1 101 ? -11.439 -0.006 24.341 1.00 97.88 101 ALA A C 1
ATOM 799 O O . ALA A 1 101 ? -11.777 1.105 23.932 1.00 97.88 101 ALA A O 1
ATOM 800 N N . ARG A 1 102 ? -12.172 -0.691 25.227 1.00 97.38 102 ARG A N 1
ATOM 801 C CA . ARG A 1 102 ? -13.483 -0.252 25.728 1.00 97.38 102 ARG A CA 1
ATOM 802 C C . ARG A 1 102 ? -13.405 0.878 26.755 1.00 97.38 102 ARG A C 1
ATOM 804 O O . ARG A 1 102 ? -14.390 1.585 26.934 1.00 97.38 102 ARG A O 1
ATOM 811 N N . SER A 1 103 ? -12.253 1.087 27.392 1.00 96.81 103 SER A N 1
ATOM 812 C CA . SER A 1 103 ? -12.035 2.219 28.308 1.00 96.81 103 SER A CA 1
ATOM 813 C C . SER A 1 103 ? -11.530 3.489 27.617 1.00 96.81 103 SER A C 1
ATOM 815 O O . SER A 1 103 ? -11.401 4.525 28.274 1.00 96.81 103 SER A O 1
ATOM 817 N N . LEU A 1 104 ? -11.244 3.436 26.308 1.00 97.06 104 LEU A N 1
ATOM 818 C CA . LEU A 1 104 ? -10.761 4.600 25.572 1.00 97.06 104 LEU A CA 1
ATOM 819 C C . LEU A 1 104 ? -11.805 5.720 25.562 1.00 97.06 104 LEU A C 1
ATOM 821 O O . LEU A 1 104 ? -12.989 5.512 25.293 1.00 97.06 104 LEU A O 1
ATOM 825 N N . LYS A 1 105 ? -11.334 6.945 25.782 1.00 96.00 105 LYS A N 1
ATOM 826 C CA . LYS A 1 105 ? -12.141 8.161 25.656 1.00 96.00 105 LYS A CA 1
ATOM 827 C C . LYS A 1 105 ? -12.024 8.740 24.249 1.00 96.00 105 LYS A C 1
ATOM 829 O O . LYS A 1 105 ? -11.108 8.435 23.488 1.00 96.00 105 LYS A O 1
ATOM 834 N N . LYS A 1 106 ? -12.965 9.613 23.889 1.00 95.88 106 LYS A N 1
ATOM 835 C CA . LYS A 1 106 ? -12.920 10.355 22.621 1.00 95.88 106 LYS A CA 1
ATOM 836 C C . LYS A 1 106 ? -11.563 11.054 22.461 1.00 95.88 106 LYS A C 1
ATOM 838 O O . LYS A 1 106 ? -11.142 11.767 23.367 1.00 95.88 106 LYS A O 1
ATOM 843 N N . GLY A 1 107 ? -10.925 10.885 21.304 1.00 95.44 107 GLY A N 1
ATOM 844 C CA . GLY A 1 107 ? -9.596 11.435 21.026 1.00 95.44 107 GLY A CA 1
ATOM 845 C C . GLY A 1 107 ? -8.447 10.500 21.391 1.00 95.44 107 GLY A C 1
ATOM 846 O O . GLY A 1 107 ? -7.384 10.618 20.792 1.00 95.44 107 GLY A O 1
ATOM 847 N N . GLU A 1 108 ? -8.653 9.542 22.298 1.00 97.69 108 GLU A N 1
ATOM 848 C CA . GLU A 1 108 ? -7.618 8.571 22.639 1.00 97.69 108 GLU A CA 1
ATOM 849 C C . GLU A 1 108 ? -7.442 7.528 21.533 1.00 97.69 108 GLU A C 1
ATOM 851 O O . GLU A 1 108 ? -8.399 7.105 20.875 1.00 97.69 108 GLU A O 1
ATOM 856 N N . ILE A 1 109 ? -6.190 7.108 21.359 1.00 98.69 109 ILE A N 1
ATOM 857 C CA . ILE A 1 109 ? -5.767 6.181 20.315 1.00 98.69 109 ILE A CA 1
ATOM 858 C C . ILE A 1 109 ? -5.062 4.996 20.967 1.00 98.69 109 ILE A C 1
ATOM 860 O O . ILE A 1 109 ? -4.164 5.179 21.791 1.00 98.69 109 ILE A O 1
ATOM 864 N N . LEU A 1 110 ? -5.451 3.792 20.562 1.00 98.81 110 LEU A N 1
ATOM 865 C CA . LEU A 1 110 ? -4.778 2.536 20.862 1.00 98.81 110 LEU A CA 1
ATOM 866 C C . LEU A 1 110 ? -4.224 1.940 19.570 1.00 98.81 110 LEU A C 1
ATOM 868 O O . LEU A 1 110 ? -4.968 1.752 18.614 1.00 98.81 110 LEU A O 1
ATOM 872 N N . LEU A 1 111 ? -2.940 1.609 19.552 1.00 98.88 111 LEU A N 1
ATOM 873 C CA . LEU A 1 111 ? -2.332 0.765 18.533 1.00 98.88 111 LEU A CA 1
ATOM 874 C C . LEU A 1 111 ? -2.258 -0.672 19.058 1.00 98.88 111 LEU A C 1
ATOM 876 O O . LEU A 1 111 ? -1.752 -0.897 20.158 1.00 98.88 111 LEU A O 1
ATOM 880 N N . LEU A 1 112 ? -2.769 -1.631 18.289 1.00 98.75 112 LEU A N 1
ATOM 881 C CA . LEU A 1 112 ? -2.584 -3.045 18.604 1.00 98.75 112 LEU A CA 1
ATOM 882 C C . LEU A 1 112 ? -1.234 -3.547 18.094 1.00 98.75 112 LEU A C 1
ATOM 884 O O . LEU A 1 112 ? -0.650 -2.980 17.168 1.00 98.75 112 LEU A O 1
ATOM 888 N N . GLU A 1 113 ? -0.770 -4.646 18.675 1.00 98.56 113 GLU A N 1
ATOM 889 C CA . GLU A 1 113 ? 0.344 -5.408 18.129 1.00 98.56 113 GLU A CA 1
ATOM 890 C C . GLU A 1 113 ? 0.028 -5.959 16.718 1.00 98.56 113 GLU A C 1
ATOM 892 O O . GLU A 1 113 ? -1.087 -5.869 16.196 1.00 98.56 113 GLU A O 1
ATOM 897 N N . ASN A 1 114 ? 1.049 -6.494 16.054 1.00 98.56 114 ASN A N 1
ATOM 898 C CA . ASN A 1 114 ? 0.999 -7.059 14.721 1.00 98.56 114 ASN A CA 1
ATOM 899 C C . ASN A 1 114 ? -0.072 -8.141 14.559 1.00 98.56 114 ASN A C 1
ATOM 901 O O . ASN A 1 114 ? 0.076 -9.255 15.056 1.00 98.56 114 ASN A O 1
ATOM 905 N N . LEU A 1 115 ? -1.088 -7.844 13.740 1.00 98.62 115 LEU A N 1
ATOM 906 C CA . LEU A 1 115 ? -2.149 -8.789 13.386 1.00 98.62 115 LEU A CA 1
ATOM 907 C C . LEU A 1 115 ? -1.604 -10.127 12.870 1.00 98.62 115 LEU A C 1
ATOM 909 O O . LEU A 1 115 ? -2.205 -11.162 13.120 1.00 98.62 115 LEU A O 1
ATOM 913 N N . ARG A 1 116 ? -0.456 -10.140 12.177 1.00 98.38 116 ARG A N 1
ATOM 914 C CA . ARG A 1 116 ? 0.141 -11.377 11.642 1.00 98.38 116 ARG A CA 1
ATOM 915 C C . ARG A 1 116 ? 0.881 -12.225 12.680 1.00 98.38 116 ARG A C 1
ATOM 917 O O . ARG A 1 116 ? 1.350 -13.303 12.320 1.00 98.38 116 ARG A O 1
ATOM 924 N N . PHE A 1 117 ? 0.988 -11.783 13.934 1.00 98.44 117 PHE A N 1
ATOM 925 C CA . PHE A 1 117 ? 1.367 -12.679 15.033 1.00 98.44 117 PHE A CA 1
ATOM 926 C C . PHE A 1 117 ? 0.260 -13.680 15.351 1.00 98.44 117 PHE A C 1
ATOM 928 O O . PHE A 1 117 ? 0.554 -14.747 15.876 1.00 98.44 117 PHE A O 1
ATOM 935 N N . GLU A 1 118 ? -0.983 -13.379 14.977 1.00 97.88 118 GLU A N 1
ATOM 936 C CA . GLU A 1 118 ? -2.124 -14.267 15.155 1.00 97.88 118 GLU A CA 1
ATOM 937 C C . GLU A 1 118 ? -2.271 -15.162 13.915 1.00 97.88 118 GLU A C 1
ATOM 939 O O . GLU A 1 118 ? -2.548 -14.658 12.820 1.00 97.88 118 GLU A O 1
ATOM 944 N N . PRO A 1 119 ? -2.131 -16.498 14.035 1.00 95.94 119 PRO A N 1
ATOM 945 C CA . PRO A 1 119 ? -2.276 -17.414 12.899 1.00 95.94 119 PRO A CA 1
ATOM 946 C C . PRO A 1 119 ? -3.636 -17.308 12.195 1.00 95.94 119 PRO A C 1
ATOM 948 O O . PRO A 1 119 ? -3.760 -17.648 11.017 1.00 95.94 119 PRO A O 1
ATOM 951 N N . GLY A 1 120 ? -4.657 -16.848 12.924 1.00 97.44 120 GLY A N 1
ATOM 952 C CA . GLY A 1 120 ? -6.004 -16.632 12.409 1.00 97.44 120 GLY A CA 1
ATOM 953 C C . GLY A 1 120 ? -6.128 -15.463 11.428 1.00 97.44 120 GLY A C 1
ATOM 954 O O . GLY A 1 120 ? -7.067 -15.449 10.636 1.00 97.44 120 GLY A O 1
ATOM 955 N N . GLU A 1 121 ? -5.190 -14.509 11.415 1.00 98.44 121 GLU A N 1
ATOM 956 C CA . GLU A 1 121 ? -5.261 -13.337 10.533 1.00 98.44 121 GLU A CA 1
ATOM 957 C C . GLU A 1 121 ? -5.236 -13.737 9.056 1.00 98.44 121 GLU A C 1
ATOM 959 O O . GLU A 1 121 ? -6.144 -13.385 8.303 1.00 98.44 121 GLU A O 1
ATOM 964 N N . GLU A 1 122 ? -4.221 -14.496 8.636 1.00 97.62 122 GLU A N 1
ATOM 965 C CA . GLU A 1 122 ? -4.048 -14.877 7.227 1.00 97.62 122 GLU A CA 1
ATOM 966 C C . GLU A 1 122 ? -5.034 -15.971 6.792 1.00 97.62 122 GLU A C 1
ATOM 968 O O . GLU A 1 122 ? -5.326 -16.096 5.607 1.00 97.62 122 GLU A O 1
ATOM 973 N N . LYS A 1 123 ? -5.586 -16.728 7.752 1.00 97.94 123 LYS A N 1
ATOM 974 C CA . LYS A 1 123 ? -6.581 -17.789 7.522 1.00 97.94 123 LYS A CA 1
ATOM 975 C C . LYS A 1 123 ? -8.028 -17.291 7.504 1.00 97.94 123 LYS A C 1
ATOM 977 O O . LYS A 1 123 ? -8.933 -18.108 7.374 1.00 97.94 123 LYS A O 1
ATOM 982 N N . ASN A 1 124 ? -8.252 -15.983 7.659 1.00 98.31 124 ASN A N 1
ATOM 983 C CA . ASN A 1 124 ? -9.594 -15.414 7.807 1.00 98.31 124 ASN A CA 1
ATOM 984 C C . ASN A 1 124 ? -10.401 -16.053 8.945 1.00 98.31 124 ASN A C 1
ATOM 986 O O . ASN A 1 124 ? -11.602 -16.299 8.813 1.00 98.31 124 ASN A O 1
ATOM 990 N N . ASP A 1 125 ? -9.727 -16.382 10.044 1.00 98.62 125 ASP A N 1
ATOM 991 C CA . ASP A 1 125 ? -10.341 -17.155 11.110 1.00 98.62 125 ASP A CA 1
ATOM 992 C C . ASP A 1 125 ? -11.521 -16.400 11.738 1.00 98.62 125 ASP A C 1
ATOM 994 O O . ASP A 1 125 ? -11.444 -15.218 12.093 1.00 98.62 125 ASP A O 1
ATOM 998 N N . VAL A 1 126 ? -12.640 -17.110 11.875 1.00 98.56 126 VAL A N 1
ATOM 999 C CA . VAL A 1 126 ? -13.912 -16.554 12.343 1.00 98.56 126 VAL A CA 1
ATOM 1000 C C . VAL A 1 126 ? -13.820 -16.124 13.805 1.00 98.56 126 VAL A C 1
ATOM 1002 O O . VAL A 1 126 ? -14.395 -15.095 14.172 1.00 98.56 126 VAL A O 1
ATOM 1005 N N . ILE A 1 127 ? -13.112 -16.889 14.640 1.00 98.25 127 ILE A N 1
ATOM 1006 C CA . ILE A 1 127 ? -12.966 -16.604 16.071 1.00 98.25 127 ILE A CA 1
ATOM 1007 C C . ILE A 1 127 ? -12.109 -15.352 16.244 1.00 98.25 127 ILE A C 1
ATOM 1009 O O . ILE A 1 127 ? -12.502 -14.436 16.968 1.00 98.25 127 ILE A O 1
ATOM 1013 N N . PHE A 1 128 ? -11.000 -15.260 15.513 1.00 98.56 128 PHE A N 1
ATOM 1014 C CA . PHE A 1 128 ? -10.127 -14.096 15.521 1.00 98.56 128 PHE A CA 1
ATOM 1015 C C . PHE A 1 128 ? -10.841 -12.837 15.008 1.00 98.56 128 PHE A C 1
ATOM 1017 O O . PHE A 1 128 ? -10.810 -11.796 15.668 1.00 98.56 128 PHE A O 1
ATOM 1024 N N . ALA A 1 129 ? -11.584 -12.932 13.900 1.00 98.75 129 ALA A N 1
ATOM 1025 C CA . ALA A 1 129 ? -12.377 -11.820 13.374 1.00 98.75 129 ALA A CA 1
ATOM 1026 C C . ALA A 1 129 ? -13.440 -11.326 14.374 1.00 98.75 129 ALA A C 1
ATOM 1028 O O . ALA A 1 129 ? -13.605 -10.116 14.550 1.00 98.75 129 ALA A O 1
ATOM 1029 N N . LYS A 1 130 ? -14.137 -12.239 15.067 1.00 98.50 130 LYS A N 1
ATOM 1030 C CA . LYS A 1 130 ? -15.075 -11.883 16.147 1.00 98.50 130 LYS A CA 1
ATOM 1031 C C . LYS A 1 130 ? -14.351 -11.251 17.337 1.00 98.50 130 LYS A C 1
ATOM 1033 O O . LYS A 1 130 ? -14.858 -10.287 17.902 1.00 98.50 130 LYS A O 1
ATOM 1038 N N . GLY A 1 131 ? -13.174 -11.760 17.700 1.00 98.44 131 GLY A N 1
ATOM 1039 C CA . GLY A 1 131 ? -12.325 -11.199 18.753 1.00 98.44 131 GLY A CA 1
ATOM 1040 C C . GLY A 1 131 ? -11.934 -9.749 18.472 1.00 98.44 131 GLY A C 1
ATOM 1041 O O . GLY A 1 131 ? -12.101 -8.895 19.337 1.00 98.44 131 GLY A O 1
ATOM 1042 N N . LEU A 1 132 ? -11.511 -9.446 17.242 1.00 98.75 132 LEU A N 1
ATOM 1043 C CA . LEU A 1 132 ? -11.241 -8.075 16.804 1.00 98.75 132 LEU A CA 1
ATOM 1044 C C . LEU A 1 132 ? -12.512 -7.216 16.801 1.00 98.75 132 LEU A C 1
ATOM 1046 O O . LEU A 1 132 ? -12.485 -6.078 17.262 1.00 98.75 132 LEU A O 1
ATOM 1050 N N . ALA A 1 133 ? -13.638 -7.753 16.319 1.00 98.56 133 ALA A N 1
ATOM 1051 C CA . ALA A 1 133 ? -14.904 -7.024 16.278 1.00 98.56 133 ALA A CA 1
ATOM 1052 C C . ALA A 1 133 ? -15.404 -6.624 17.679 1.00 98.56 133 ALA A C 1
ATOM 1054 O O . ALA A 1 133 ? -15.979 -5.551 17.830 1.00 98.56 133 ALA A O 1
ATOM 1055 N N . LYS A 1 134 ? -15.121 -7.418 18.723 1.00 98.19 134 LYS A N 1
ATOM 1056 C CA . LYS A 1 134 ? -15.438 -7.067 20.121 1.00 98.19 134 LYS A CA 1
ATOM 1057 C C . LYS A 1 134 ? -14.711 -5.823 20.626 1.00 98.19 134 LYS A C 1
ATOM 1059 O O . LYS A 1 134 ? -15.143 -5.251 21.624 1.00 98.19 134 LYS A O 1
ATOM 1064 N N . LEU A 1 135 ? -13.647 -5.375 19.964 1.00 98.50 135 LEU A N 1
ATOM 1065 C CA . LEU A 1 135 ? -12.890 -4.196 20.387 1.00 98.50 135 LEU A CA 1
ATOM 1066 C C . LEU A 1 135 ? -13.568 -2.878 20.006 1.00 98.50 135 LEU A C 1
ATOM 1068 O O . LEU A 1 135 ? -13.187 -1.839 20.539 1.00 98.50 135 LEU A O 1
ATOM 1072 N N . GLY A 1 136 ? -14.551 -2.889 19.100 1.00 97.81 136 GLY A N 1
ATOM 1073 C CA . GLY A 1 136 ? -15.212 -1.658 18.690 1.00 97.81 136 GLY A CA 1
ATOM 1074 C C . GLY A 1 136 ? -16.601 -1.831 18.106 1.00 97.81 136 GLY A C 1
ATOM 1075 O O . GLY A 1 136 ? -17.204 -2.893 18.183 1.00 97.81 136 GLY A O 1
ATOM 1076 N N . ASP A 1 137 ? -17.125 -0.733 17.573 1.00 98.19 137 ASP A N 1
ATOM 1077 C CA . ASP A 1 137 ? -18.520 -0.610 17.137 1.00 98.19 137 ASP A CA 1
ATOM 1078 C C . ASP A 1 137 ? -18.627 -0.199 15.662 1.00 98.19 137 ASP A C 1
ATOM 1080 O O . ASP A 1 137 ? -19.689 -0.294 15.048 1.00 98.19 137 ASP A O 1
ATOM 1084 N N . ILE A 1 138 ? -17.533 0.313 15.092 1.00 98.25 138 ILE A N 1
ATOM 1085 C CA . ILE A 1 138 ? -17.434 0.782 13.709 1.00 98.25 138 ILE A CA 1
ATOM 1086 C C . ILE A 1 138 ? -16.122 0.270 13.135 1.00 98.25 138 ILE A C 1
ATOM 1088 O O . ILE A 1 138 ? -15.088 0.379 13.785 1.00 98.25 138 ILE A O 1
ATOM 1092 N N . TYR A 1 139 ? -16.150 -0.220 11.900 1.00 98.62 139 TYR A N 1
ATOM 1093 C CA . TYR A 1 139 ? -14.949 -0.618 11.179 1.00 98.62 139 TYR A CA 1
ATOM 1094 C C . TYR A 1 139 ? -14.642 0.361 10.042 1.00 98.62 139 TYR A C 1
ATOM 1096 O O . TYR A 1 139 ? -15.522 0.748 9.271 1.00 98.62 139 TYR A O 1
ATOM 1104 N N . VAL A 1 140 ? -13.377 0.742 9.913 1.00 98.69 140 VAL A N 1
ATOM 1105 C CA . VAL A 1 140 ? -12.860 1.579 8.837 1.00 98.69 140 VAL A CA 1
ATOM 1106 C C . VAL A 1 140 ? -11.696 0.869 8.163 1.00 98.69 140 VAL A C 1
ATOM 1108 O O . VAL A 1 140 ? -10.678 0.604 8.797 1.00 98.69 140 VAL A O 1
ATOM 1111 N N . MET A 1 141 ? -11.817 0.623 6.861 1.00 98.50 141 MET A N 1
ATOM 1112 C CA . MET A 1 141 ? -10.714 0.155 6.025 1.00 98.50 141 MET A CA 1
ATOM 1113 C C . MET A 1 141 ? -9.980 1.351 5.425 1.00 98.50 141 MET A C 1
ATOM 1115 O O . MET A 1 141 ? -10.574 2.115 4.663 1.00 98.50 141 MET A O 1
ATOM 1119 N N . ASP A 1 142 ? -8.693 1.506 5.734 1.00 98.31 142 ASP A N 1
ATOM 1120 C CA . ASP A 1 142 ? -7.821 2.484 5.072 1.00 98.31 142 ASP A CA 1
ATOM 1121 C C . ASP A 1 142 ? -6.493 1.875 4.587 1.00 98.31 142 ASP A C 1
ATOM 1123 O O . ASP A 1 142 ? -5.522 2.573 4.322 1.00 98.31 142 ASP A O 1
ATOM 1127 N N . ALA A 1 143 ? -6.451 0.547 4.439 1.00 97.31 143 ALA A N 1
ATOM 1128 C CA . ALA A 1 143 ? -5.281 -0.210 3.999 1.00 97.31 143 ALA A CA 1
ATOM 1129 C C . ALA A 1 143 ? -5.429 -0.718 2.552 1.00 97.31 143 ALA A C 1
ATOM 1131 O O . ALA A 1 143 ? -5.447 -1.922 2.307 1.00 97.31 143 ALA A O 1
ATOM 1132 N N . PHE A 1 144 ? -5.544 0.186 1.572 1.00 95.69 144 PHE A N 1
ATOM 1133 C CA . PHE A 1 144 ? -5.757 -0.192 0.163 1.00 95.69 144 PHE A CA 1
ATOM 1134 C C . PHE A 1 144 ? -4.745 -1.218 -0.389 1.00 95.69 144 PHE A C 1
ATOM 1136 O O . PHE A 1 144 ? -5.188 -2.179 -1.021 1.00 95.69 144 PHE A O 1
ATOM 1143 N N . PRO A 1 145 ? -3.426 -1.119 -0.105 1.00 92.75 145 PRO A N 1
ATOM 1144 C CA . PRO A 1 145 ? -2.458 -2.116 -0.569 1.00 92.75 145 PRO A CA 1
ATOM 1145 C C . PRO A 1 145 ? -2.759 -3.544 -0.102 1.00 92.75 145 PRO A C 1
ATOM 1147 O O . PRO A 1 145 ? -2.359 -4.496 -0.765 1.00 92.75 145 PRO A O 1
ATOM 1150 N N . ASP A 1 146 ? -3.481 -3.701 1.008 1.00 95.25 146 ASP A N 1
ATOM 1151 C CA . ASP A 1 146 ? -3.834 -4.998 1.581 1.00 95.25 146 ASP A CA 1
ATOM 1152 C C . ASP A 1 146 ? -5.193 -5.517 1.101 1.00 95.25 146 ASP A C 1
ATOM 1154 O O . ASP A 1 146 ? -5.495 -6.689 1.296 1.00 95.25 146 ASP A O 1
ATOM 1158 N N . ALA A 1 147 ? -6.008 -4.680 0.450 1.00 94.81 147 ALA A N 1
ATOM 1159 C CA . ALA A 1 147 ? -7.412 -4.964 0.136 1.00 94.81 147 ALA A CA 1
ATOM 1160 C C . ALA A 1 147 ? -7.637 -6.190 -0.765 1.00 94.81 147 ALA A C 1
ATOM 1162 O O . ALA A 1 147 ? -8.747 -6.704 -0.836 1.00 94.81 147 ALA A O 1
ATOM 1163 N N . HIS A 1 148 ? -6.590 -6.649 -1.451 1.00 93.69 148 HIS A N 1
ATOM 1164 C CA . HIS A 1 148 ? -6.599 -7.847 -2.290 1.00 93.69 148 HIS A CA 1
ATOM 1165 C C . HIS A 1 148 ? -6.500 -9.160 -1.491 1.00 93.69 148 HIS A C 1
ATOM 1167 O O . HIS A 1 148 ? -6.433 -10.228 -2.094 1.00 93.69 148 HIS A O 1
ATOM 1173 N N . ARG A 1 149 ? -6.413 -9.096 -0.156 1.00 94.62 149 ARG A N 1
ATOM 1174 C CA . ARG A 1 149 ? -6.233 -10.257 0.720 1.00 94.62 149 ARG A CA 1
ATOM 1175 C C . ARG A 1 149 ? -7.507 -10.576 1.488 1.00 94.62 149 ARG A C 1
ATOM 1177 O O . ARG A 1 149 ? -8.119 -9.696 2.088 1.00 94.62 149 ARG A O 1
ATOM 1184 N N . GLU A 1 150 ? -7.828 -11.859 1.579 1.00 97.12 150 GLU A N 1
ATOM 1185 C CA . GLU A 1 150 ? -8.967 -12.361 2.350 1.00 97.12 150 GLU A CA 1
ATOM 1186 C C . GLU A 1 150 ? -8.610 -12.591 3.826 1.00 97.12 150 GLU A C 1
ATOM 1188 O O . GLU A 1 150 ? -8.852 -13.654 4.371 1.00 97.12 150 GLU A O 1
ATOM 1193 N N . HIS A 1 151 ? -7.998 -11.616 4.497 1.00 98.56 151 HIS A N 1
ATOM 1194 C CA . HIS A 1 151 ? -7.612 -11.772 5.905 1.00 98.56 151 HIS A CA 1
ATOM 1195 C C . HIS A 1 151 ? -8.754 -11.447 6.881 1.00 98.56 151 HIS A C 1
ATOM 1197 O O . HIS A 1 151 ? -9.664 -10.675 6.558 1.00 98.56 151 HIS A O 1
ATOM 1203 N N . ALA A 1 152 ? -8.648 -11.932 8.122 1.00 98.62 152 ALA A N 1
ATOM 1204 C CA . ALA A 1 152 ? -9.636 -11.694 9.175 1.00 98.62 152 ALA A CA 1
ATOM 1205 C C . ALA A 1 152 ? -9.869 -10.193 9.421 1.00 98.62 152 ALA A C 1
ATOM 1207 O O . ALA A 1 152 ? -11.014 -9.737 9.433 1.00 98.62 152 ALA A O 1
ATOM 1208 N N . SER A 1 153 ? -8.801 -9.395 9.528 1.00 98.56 153 SER A N 1
ATOM 1209 C CA . SER A 1 153 ? -8.891 -7.939 9.711 1.00 98.56 153 SER A CA 1
ATOM 1210 C C . SER A 1 153 ? -9.421 -7.157 8.498 1.00 98.56 153 SER A C 1
ATOM 1212 O O . SER A 1 153 ? -9.706 -5.963 8.627 1.00 98.56 153 SER A O 1
ATOM 1214 N N . ILE A 1 154 ? -9.536 -7.795 7.327 1.00 98.31 154 ILE A N 1
ATOM 1215 C CA . ILE A 1 154 ? -9.890 -7.155 6.050 1.00 98.31 154 ILE A CA 1
ATOM 1216 C C . ILE A 1 154 ? -11.304 -7.526 5.618 1.00 98.31 154 ILE A C 1
ATOM 1218 O O . ILE A 1 154 ? -12.097 -6.636 5.330 1.00 98.31 154 ILE A O 1
ATOM 1222 N N . VAL A 1 155 ? -11.630 -8.819 5.585 1.00 97.81 155 VAL A N 1
ATOM 1223 C CA . VAL A 1 155 ? -12.940 -9.322 5.136 1.00 97.81 155 VAL A CA 1
ATOM 1224 C C . VAL A 1 155 ? -13.753 -9.950 6.265 1.00 97.81 155 VAL A C 1
ATOM 1226 O O . VAL A 1 155 ? -14.976 -10.013 6.162 1.00 97.81 155 VAL A O 1
ATOM 1229 N N . GLY A 1 156 ? -13.110 -10.394 7.349 1.00 98.38 156 GLY A N 1
ATOM 1230 C CA . GLY A 1 156 ? -13.772 -11.012 8.499 1.00 98.38 156 GLY A CA 1
ATOM 1231 C C . GLY A 1 156 ? -14.495 -9.991 9.380 1.00 98.38 156 GLY A C 1
ATOM 1232 O O . GLY A 1 156 ? -15.711 -10.063 9.542 1.00 98.38 156 GLY A O 1
ATOM 1233 N N . VAL A 1 157 ? -13.768 -9.005 9.915 1.00 98.50 157 VAL A N 1
ATOM 1234 C CA . VAL A 1 157 ? -14.314 -7.967 10.816 1.00 98.50 157 VAL A CA 1
ATOM 1235 C C . VAL A 1 157 ? -15.508 -7.196 10.218 1.00 98.50 157 VAL A C 1
ATOM 1237 O O . VAL A 1 157 ? -16.503 -7.026 10.928 1.00 98.50 157 VAL A O 1
ATOM 1240 N N . PRO A 1 158 ? -15.502 -6.769 8.934 1.00 97.44 158 PRO A N 1
ATOM 1241 C CA . PRO A 1 158 ? -16.637 -6.060 8.332 1.00 97.44 158 PRO A CA 1
ATOM 1242 C C . PRO A 1 158 ? -17.959 -6.829 8.312 1.00 97.44 158 PRO A C 1
ATOM 1244 O O . PRO A 1 158 ? -18.997 -6.208 8.101 1.00 97.44 158 PRO A O 1
ATOM 1247 N N . LYS A 1 159 ? -17.945 -8.156 8.501 1.00 98.06 159 LYS A N 1
ATOM 1248 C CA . LYS A 1 159 ? -19.170 -8.968 8.589 1.00 98.06 159 LYS A CA 1
ATOM 1249 C C . LYS A 1 159 ? -19.930 -8.731 9.896 1.00 98.06 159 LYS A C 1
ATOM 1251 O O . LYS A 1 159 ? -21.120 -9.011 9.959 1.00 98.06 159 LYS A O 1
ATOM 1256 N N . TYR A 1 160 ? -19.252 -8.215 10.922 1.00 98.31 160 TYR A N 1
ATOM 1257 C CA . TYR A 1 160 ? -19.808 -8.027 12.265 1.00 98.31 160 TYR A CA 1
ATOM 1258 C C . TYR A 1 160 ? -20.054 -6.563 12.624 1.00 98.31 160 TYR A C 1
ATOM 1260 O O . TYR A 1 160 ? -20.793 -6.286 13.563 1.00 98.31 160 TYR A O 1
ATOM 1268 N N . LEU A 1 161 ? -19.436 -5.623 11.902 1.00 98.00 161 LEU A N 1
ATOM 1269 C CA . LEU A 1 161 ? -19.484 -4.197 12.213 1.00 98.00 161 LEU A CA 1
ATOM 1270 C C . LEU A 1 161 ? -19.878 -3.363 10.990 1.00 98.00 161 LEU A C 1
ATOM 1272 O O . LEU A 1 161 ? -19.484 -3.681 9.865 1.00 98.00 161 LEU A O 1
ATOM 1276 N N . PRO A 1 162 ? -20.578 -2.229 11.179 1.00 97.06 162 PRO A N 1
ATOM 1277 C CA . PRO A 1 162 ? -20.785 -1.272 10.105 1.00 97.06 162 PRO A CA 1
ATOM 1278 C C . PRO A 1 162 ? -19.433 -0.764 9.583 1.00 97.06 162 PRO A C 1
ATOM 1280 O O . PRO A 1 162 ? -18.665 -0.116 10.295 1.00 97.06 162 PRO A O 1
ATOM 1283 N N . SER A 1 163 ? -19.167 -1.068 8.314 1.00 97.38 163 SER A N 1
ATOM 1284 C CA . SER A 1 163 ? -17.913 -0.791 7.622 1.00 97.38 163 SER A CA 1
ATOM 1285 C C . SER A 1 163 ? -17.949 0.467 6.746 1.00 97.38 163 SER A C 1
ATOM 1287 O O . SER A 1 163 ? -18.932 0.745 6.043 1.00 97.38 163 SER A O 1
ATOM 1289 N N . TYR A 1 164 ? -16.842 1.208 6.769 1.00 98.44 164 TYR A N 1
ATOM 1290 C CA . TYR A 1 164 ? -16.597 2.424 5.997 1.00 98.44 164 TYR A CA 1
ATOM 1291 C C . TYR A 1 164 ? -15.186 2.403 5.396 1.00 98.44 164 TYR A C 1
ATOM 1293 O O . TYR A 1 164 ? -14.311 1.678 5.860 1.00 98.44 164 TYR A O 1
ATOM 1301 N N . ALA A 1 165 ? -14.953 3.229 4.383 1.00 98.31 165 ALA A N 1
ATOM 1302 C CA . ALA A 1 165 ? -13.641 3.434 3.784 1.00 98.31 165 ALA A CA 1
ATOM 1303 C C . ALA A 1 165 ? -13.034 4.766 4.225 1.00 98.31 165 ALA A C 1
ATOM 1305 O O . ALA A 1 165 ? -13.711 5.805 4.192 1.00 98.31 165 ALA A O 1
ATOM 1306 N N . GLY A 1 166 ? -11.765 4.717 4.626 1.00 98.44 166 GLY A N 1
ATOM 1307 C CA . GLY A 1 166 ? -10.963 5.883 4.969 1.00 98.44 166 GLY A CA 1
ATOM 1308 C C . GLY A 1 166 ? -10.602 6.732 3.749 1.00 98.44 166 GLY A C 1
ATOM 1309 O O . GLY A 1 166 ? -10.943 6.407 2.606 1.00 98.44 166 GLY A O 1
ATOM 1310 N N . PHE A 1 167 ? -9.967 7.881 3.988 1.00 98.19 167 PHE A N 1
ATOM 1311 C CA . PHE A 1 167 ? -9.681 8.837 2.920 1.00 98.19 167 PHE A CA 1
ATOM 1312 C C . PHE A 1 167 ? -8.674 8.308 1.903 1.00 98.19 167 PHE A C 1
ATOM 1314 O O . PHE A 1 167 ? -8.874 8.547 0.711 1.00 98.19 167 PHE A O 1
ATOM 1321 N N . GLN A 1 168 ? -7.631 7.593 2.339 1.00 96.75 168 GLN A N 1
ATOM 1322 C CA . GLN A 1 168 ? -6.636 7.052 1.418 1.00 96.75 168 GLN A CA 1
ATOM 1323 C C . GLN A 1 168 ? -7.264 5.963 0.547 1.00 96.75 168 GLN A C 1
ATOM 1325 O O . GLN A 1 168 ? -7.133 6.002 -0.669 1.00 96.75 168 GLN A O 1
ATOM 1330 N N . PHE A 1 169 ? -8.044 5.059 1.130 1.00 97.19 169 PHE A N 1
ATOM 1331 C CA . PHE A 1 169 ? -8.740 4.002 0.400 1.00 97.19 169 PHE A CA 1
ATOM 1332 C C . PHE A 1 169 ? -9.723 4.549 -0.639 1.00 97.19 169 PHE A C 1
ATOM 1334 O O . PHE A 1 169 ? -9.754 4.095 -1.781 1.00 97.19 169 PHE A O 1
ATOM 1341 N N . LEU A 1 170 ? -10.505 5.569 -0.267 1.00 96.94 170 LEU A N 1
ATOM 1342 C CA . LEU A 1 170 ? -11.396 6.273 -1.195 1.00 96.94 170 LEU A CA 1
ATOM 1343 C C . LEU A 1 170 ? -10.623 6.950 -2.333 1.00 96.94 170 LEU A C 1
ATOM 1345 O O . LEU A 1 170 ? -11.084 6.942 -3.474 1.00 96.94 170 LEU A O 1
ATOM 1349 N N . LYS A 1 171 ? -9.466 7.548 -2.026 1.00 95.44 171 LYS A N 1
ATOM 1350 C CA . LYS A 1 171 ? -8.592 8.206 -3.003 1.00 95.44 171 LYS A CA 1
ATOM 1351 C C . LYS A 1 171 ? -8.031 7.197 -4.010 1.00 95.44 171 LYS A C 1
ATOM 1353 O O . LYS A 1 171 ? -8.111 7.455 -5.207 1.00 95.44 171 LYS A O 1
ATOM 1358 N N . GLU A 1 172 ? -7.548 6.050 -3.542 1.00 94.50 172 GLU A N 1
ATOM 1359 C CA . GLU A 1 172 ? -7.039 4.963 -4.391 1.00 94.50 172 GLU A CA 1
ATOM 1360 C C . GLU A 1 172 ? -8.120 4.430 -5.334 1.00 94.50 172 GLU A C 1
ATOM 1362 O O . GLU A 1 172 ? -7.918 4.379 -6.547 1.00 94.50 172 GLU A O 1
ATOM 1367 N N . ILE A 1 173 ? -9.314 4.133 -4.805 1.00 93.44 173 ILE A N 1
ATOM 1368 C CA . ILE A 1 173 ? -10.445 3.692 -5.632 1.00 93.44 173 ILE A CA 1
ATOM 1369 C C . ILE A 1 173 ? -10.810 4.751 -6.664 1.00 93.44 173 ILE A C 1
ATOM 1371 O O . ILE A 1 173 ? -10.990 4.416 -7.827 1.00 93.44 173 ILE A O 1
ATOM 1375 N N . LYS A 1 174 ? -10.877 6.030 -6.280 1.00 91.88 174 LYS A N 1
ATOM 1376 C CA . LYS A 1 174 ? -11.197 7.108 -7.221 1.00 91.88 174 LYS A CA 1
ATOM 1377 C C . LYS A 1 174 ? -10.208 7.155 -8.390 1.00 91.88 174 LYS A C 1
ATOM 1379 O O . LYS A 1 174 ? -10.643 7.291 -9.533 1.00 91.88 174 LYS A O 1
ATOM 1384 N N . TYR A 1 175 ? -8.904 7.071 -8.124 1.00 89.50 175 TYR A N 1
ATOM 1385 C CA . TYR A 1 175 ? -7.896 7.127 -9.187 1.00 89.50 175 TYR A CA 1
ATOM 1386 C C . TYR A 1 175 ? -7.889 5.874 -10.053 1.00 89.50 175 TYR A C 1
ATOM 1388 O O . TYR A 1 175 ? -7.810 5.986 -11.274 1.00 89.50 175 TYR A O 1
ATOM 1396 N N . LEU A 1 176 ? -8.035 4.692 -9.457 1.00 88.44 176 LEU A N 1
ATOM 1397 C CA . LEU A 1 176 ? -8.088 3.456 -10.229 1.00 88.44 176 LEU A CA 1
ATOM 1398 C C . LEU A 1 176 ? -9.377 3.351 -11.047 1.00 88.44 176 LEU A C 1
ATOM 1400 O O . LEU A 1 176 ? -9.302 3.006 -12.220 1.00 88.44 176 LEU A O 1
ATOM 1404 N N . SER A 1 177 ? -10.537 3.727 -10.503 1.00 88.06 177 SER A N 1
ATOM 1405 C CA . SER A 1 177 ? -11.786 3.810 -11.272 1.00 88.06 177 SER A CA 1
ATOM 1406 C C . SER A 1 177 ? -11.658 4.776 -12.446 1.00 88.06 177 SER A C 1
ATOM 1408 O O . SER A 1 177 ? -12.105 4.458 -13.541 1.00 88.06 177 SER A O 1
ATOM 1410 N N . PHE A 1 178 ? -10.984 5.918 -12.272 1.00 85.00 178 PHE A N 1
ATOM 1411 C CA . PHE A 1 178 ? -10.736 6.845 -13.379 1.00 85.00 178 PHE A CA 1
ATOM 1412 C C . PHE A 1 178 ? -9.951 6.185 -14.524 1.00 85.00 178 PHE A C 1
ATOM 1414 O O . PHE A 1 178 ? -10.351 6.301 -15.679 1.00 85.00 178 PHE A O 1
ATOM 1421 N N . VAL A 1 179 ? -8.893 5.437 -14.200 1.00 84.44 179 VAL A N 1
ATOM 1422 C CA . VAL A 1 179 ? -8.075 4.704 -15.183 1.00 84.44 179 VAL A CA 1
ATOM 1423 C C . VAL A 1 179 ? -8.853 3.576 -15.875 1.00 84.44 179 VAL A C 1
ATOM 1425 O O . VAL A 1 179 ? -8.503 3.181 -16.984 1.00 84.44 179 VAL A O 1
ATOM 1428 N N . LEU A 1 180 ? -9.904 3.050 -15.245 1.00 83.06 180 LEU A N 1
ATOM 1429 C CA . LEU A 1 180 ? -10.689 1.930 -15.769 1.00 83.06 180 LEU A CA 1
ATOM 1430 C C . LEU A 1 180 ? -11.941 2.357 -16.542 1.00 83.06 180 LEU A C 1
ATOM 1432 O O . LEU A 1 180 ? -12.313 1.684 -17.498 1.00 83.06 180 LEU A O 1
ATOM 1436 N N . GLU A 1 181 ? -12.585 3.449 -16.134 1.00 85.50 181 GLU A N 1
ATOM 1437 C CA . GLU A 1 181 ? -13.902 3.870 -16.631 1.00 85.50 181 GLU A CA 1
ATOM 1438 C C . GLU A 1 181 ? -13.839 5.138 -17.490 1.00 85.50 181 GLU A C 1
ATOM 1440 O O . GLU A 1 181 ? -14.687 5.340 -18.354 1.00 85.50 181 GLU A O 1
ATOM 1445 N N . LYS A 1 182 ? -12.854 6.017 -17.259 1.00 85.94 182 LYS A N 1
ATOM 1446 C CA . LYS A 1 182 ? -12.748 7.339 -17.903 1.00 85.94 182 LYS A CA 1
ATOM 1447 C C . LYS A 1 182 ? -11.398 7.518 -18.590 1.00 85.94 182 LYS A C 1
ATOM 1449 O O . LYS A 1 182 ? -10.695 8.505 -18.367 1.00 85.94 182 LYS A O 1
ATOM 1454 N N . VAL A 1 183 ? -11.051 6.542 -19.425 1.00 87.62 183 VAL A N 1
ATOM 1455 C CA . VAL A 1 183 ? -9.803 6.525 -20.193 1.00 87.62 183 VAL A CA 1
ATOM 1456 C C . VAL A 1 183 ? -9.691 7.774 -21.069 1.00 87.62 183 VAL A C 1
ATOM 1458 O O . VAL A 1 183 ? -10.632 8.147 -21.769 1.00 87.62 183 VAL A O 1
ATOM 1461 N N . ARG A 1 184 ? -8.533 8.441 -21.016 1.00 92.12 184 ARG A N 1
ATOM 1462 C CA . ARG A 1 184 ? -8.222 9.605 -21.856 1.00 92.12 184 ARG A CA 1
ATOM 1463 C C . ARG A 1 184 ? -7.126 9.256 -22.849 1.00 92.12 184 ARG A C 1
ATOM 1465 O O . ARG A 1 184 ? -6.051 8.826 -22.445 1.00 92.12 184 ARG A O 1
ATOM 1472 N N . HIS A 1 185 ? -7.391 9.531 -24.120 1.00 94.75 185 HIS A N 1
ATOM 1473 C CA . HIS A 1 185 ? -6.493 9.211 -25.226 1.00 94.75 185 HIS A CA 1
ATOM 1474 C C . HIS A 1 185 ? -5.671 10.433 -25.687 1.00 94.75 185 HIS A C 1
ATOM 1476 O O . HIS A 1 185 ? -6.247 11.523 -25.803 1.00 94.75 185 HIS A O 1
ATOM 1482 N N . PRO A 1 186 ? -4.362 10.286 -25.985 1.00 96.56 186 PRO A N 1
ATOM 1483 C CA . PRO A 1 186 ? -3.630 9.017 -25.998 1.00 96.56 186 PRO A CA 1
ATOM 1484 C C . PRO A 1 186 ? -3.330 8.472 -24.590 1.00 96.56 186 PRO A C 1
ATOM 1486 O O . PRO A 1 186 ? -2.822 9.194 -23.733 1.00 96.56 186 PRO A O 1
ATOM 1489 N N . PHE A 1 187 ? -3.649 7.204 -24.361 1.00 96.00 187 PHE A N 1
ATOM 1490 C CA . PHE A 1 187 ? -3.386 6.435 -23.161 1.00 96.00 187 PHE A CA 1
ATOM 1491 C C . PHE A 1 187 ? -2.155 5.555 -23.386 1.00 96.00 187 PHE A C 1
ATOM 1493 O O . PHE A 1 187 ? -2.147 4.668 -24.245 1.00 96.00 187 PHE A O 1
ATOM 1500 N N . LEU A 1 188 ? -1.126 5.806 -22.580 1.00 97.25 188 LEU A N 1
ATOM 1501 C CA . LEU A 1 188 ? 0.094 5.018 -22.511 1.00 97.25 188 LEU A CA 1
ATOM 1502 C C . LEU A 1 188 ? 0.103 4.161 -21.237 1.00 97.25 188 LEU A C 1
ATOM 1504 O O . LEU A 1 188 ? -0.007 4.673 -20.120 1.00 97.25 188 LEU A O 1
ATOM 1508 N N . LEU A 1 189 ? 0.278 2.853 -21.399 1.00 96.50 189 LEU A N 1
ATOM 1509 C CA . LEU A 1 189 ? 0.564 1.927 -20.307 1.00 96.50 189 LEU A CA 1
ATOM 1510 C C . LEU A 1 189 ? 2.062 1.607 -20.305 1.00 96.50 189 LEU A C 1
ATOM 1512 O O . LEU A 1 189 ? 2.591 1.175 -21.318 1.00 96.50 189 LEU A O 1
ATOM 1516 N N . ILE A 1 190 ? 2.737 1.785 -19.176 1.00 97.44 190 ILE A N 1
ATOM 1517 C CA . ILE A 1 190 ? 4.158 1.469 -18.998 1.00 97.44 190 ILE A CA 1
ATOM 1518 C C . ILE A 1 190 ? 4.259 0.309 -18.010 1.00 97.44 190 ILE A C 1
ATOM 1520 O O . ILE A 1 190 ? 3.809 0.416 -16.864 1.00 97.44 190 ILE A O 1
ATOM 1524 N N . LEU A 1 191 ? 4.836 -0.808 -18.445 1.00 96.50 191 LEU A N 1
ATOM 1525 C CA . LEU A 1 191 ? 5.009 -2.011 -17.639 1.00 96.50 191 LEU A CA 1
ATOM 1526 C C . LEU A 1 191 ? 6.479 -2.385 -17.541 1.00 96.50 191 LEU A C 1
ATOM 1528 O O . LEU A 1 191 ? 7.167 -2.492 -18.549 1.00 96.50 191 LEU A O 1
ATOM 1532 N N . GLY A 1 192 ? 6.919 -2.655 -16.318 1.00 94.88 192 GLY A N 1
ATOM 1533 C CA . GLY A 1 192 ? 8.265 -3.131 -16.037 1.00 94.88 192 GLY A CA 1
ATOM 1534 C C . GLY A 1 192 ? 8.305 -4.108 -14.862 1.00 94.88 192 GLY A C 1
ATOM 1535 O O . GLY A 1 192 ? 7.275 -4.602 -14.380 1.00 94.88 192 GLY A O 1
ATOM 1536 N N . GLY A 1 193 ? 9.504 -4.368 -14.360 1.00 91.94 193 GLY A N 1
ATOM 1537 C CA . GLY A 1 193 ? 9.792 -5.326 -13.299 1.00 91.94 193 GLY A CA 1
ATOM 1538 C C . GLY A 1 193 ? 10.270 -6.680 -13.820 1.00 91.94 193 GLY A C 1
ATOM 1539 O O . GLY A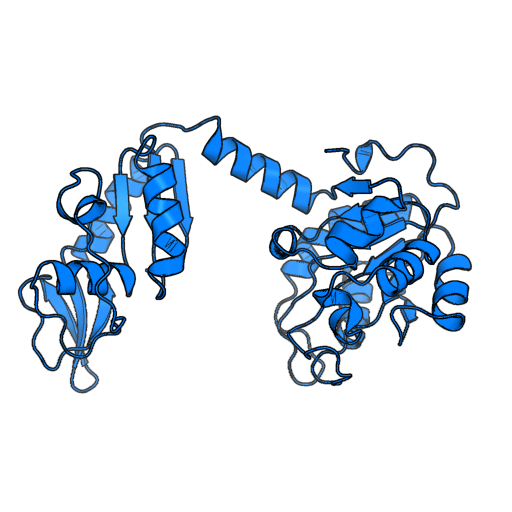 1 193 ? 10.648 -6.826 -14.976 1.00 91.94 193 GLY A O 1
ATOM 1540 N N . ALA A 1 194 ? 10.278 -7.675 -12.929 1.00 87.25 194 ALA A N 1
ATOM 1541 C CA . ALA A 1 194 ? 10.974 -8.940 -13.178 1.00 87.25 194 ALA A CA 1
ATOM 1542 C C . ALA A 1 194 ? 10.074 -10.158 -13.443 1.00 87.25 194 ALA A C 1
ATOM 1544 O O . ALA A 1 194 ? 10.561 -11.172 -13.921 1.00 87.25 194 ALA A O 1
ATOM 1545 N N . LYS A 1 195 ? 8.783 -10.098 -13.085 1.00 86.50 195 LYS A N 1
ATOM 1546 C CA . LYS A 1 195 ? 7.890 -11.271 -13.094 1.00 86.50 195 LYS A CA 1
ATOM 1547 C C . LYS A 1 195 ? 6.800 -11.137 -14.138 1.00 86.50 195 LYS A C 1
ATOM 1549 O O . LYS A 1 195 ? 5.816 -10.421 -13.905 1.00 86.50 195 LYS A O 1
ATOM 1554 N N . PHE A 1 196 ? 6.937 -11.866 -15.236 1.00 85.62 196 PHE A N 1
ATOM 1555 C CA . PHE A 1 196 ? 6.042 -11.775 -16.382 1.00 85.62 196 PHE A CA 1
ATOM 1556 C C . PHE A 1 196 ? 4.622 -12.263 -16.069 1.00 85.62 196 PHE A C 1
ATOM 1558 O O . PHE A 1 196 ? 3.641 -11.606 -16.435 1.00 85.62 196 PHE A O 1
ATOM 1565 N N . ASP A 1 197 ? 4.501 -13.339 -15.282 1.00 85.56 197 ASP A N 1
ATOM 1566 C CA . ASP A 1 197 ? 3.219 -13.911 -14.837 1.00 85.56 197 ASP A CA 1
ATOM 1567 C C . ASP A 1 197 ? 2.296 -12.870 -14.182 1.00 85.56 197 ASP A C 1
ATOM 1569 O O . ASP A 1 197 ? 1.079 -12.880 -14.367 1.00 85.56 197 ASP A O 1
ATOM 1573 N N . THR A 1 198 ? 2.875 -11.914 -13.451 1.00 85.75 198 THR A N 1
ATOM 1574 C CA . THR A 1 198 ? 2.101 -10.877 -12.752 1.00 85.75 198 THR A CA 1
ATOM 1575 C C . THR A 1 198 ? 1.574 -9.781 -13.681 1.00 85.75 198 THR A C 1
ATOM 1577 O O . THR A 1 198 ? 0.669 -9.037 -13.300 1.00 85.75 198 THR A O 1
ATOM 1580 N N . LYS A 1 199 ? 2.133 -9.652 -14.891 1.00 90.25 199 LYS A N 1
ATOM 1581 C CA . LYS A 1 199 ? 1.844 -8.555 -15.830 1.00 90.25 199 LYS A CA 1
ATOM 1582 C C . LYS A 1 199 ? 0.969 -8.977 -16.995 1.00 90.25 199 LYS A C 1
ATOM 1584 O O . LYS A 1 199 ? 0.204 -8.154 -17.494 1.00 90.25 199 LYS A O 1
ATOM 1589 N N . LEU A 1 200 ? 1.005 -10.249 -17.385 1.00 87.88 200 LEU A N 1
ATOM 1590 C CA . LEU A 1 200 ? 0.167 -10.788 -18.459 1.00 87.88 200 LEU A CA 1
ATOM 1591 C C . LEU A 1 200 ? -1.329 -10.455 -18.312 1.00 87.88 200 LEU A C 1
ATOM 1593 O O . LEU A 1 200 ? -1.925 -9.997 -19.291 1.00 87.88 200 LEU A O 1
ATOM 1597 N N . PRO A 1 201 ? -1.960 -10.606 -17.128 1.00 89.00 201 PRO A N 1
ATOM 1598 C CA . PRO A 1 201 ? -3.361 -10.223 -16.955 1.00 89.00 201 PRO A CA 1
ATOM 1599 C C . PRO A 1 201 ? -3.602 -8.722 -17.162 1.00 89.00 201 PRO A C 1
ATOM 1601 O O . PRO A 1 201 ? -4.628 -8.333 -17.719 1.00 89.00 201 PRO A O 1
ATOM 1604 N N . ILE A 1 202 ? -2.647 -7.876 -16.757 1.00 90.12 202 ILE A N 1
ATOM 1605 C CA . ILE A 1 202 ? -2.716 -6.418 -16.925 1.00 90.12 202 ILE A CA 1
ATOM 1606 C C . ILE A 1 202 ? -2.651 -6.071 -18.417 1.00 90.12 202 ILE A C 1
ATOM 1608 O O . ILE A 1 202 ? -3.514 -5.346 -18.906 1.00 90.12 202 ILE A O 1
ATOM 1612 N N . ILE A 1 203 ? -1.702 -6.653 -19.158 1.00 90.31 203 ILE A N 1
ATOM 1613 C CA . ILE A 1 203 ? -1.581 -6.472 -20.613 1.00 90.31 203 ILE A CA 1
ATOM 1614 C C . ILE A 1 203 ? -2.889 -6.875 -21.304 1.00 90.31 203 ILE A C 1
ATOM 1616 O O . ILE A 1 203 ? -3.495 -6.060 -21.998 1.00 90.31 203 ILE A O 1
ATOM 1620 N N . LYS A 1 204 ? -3.384 -8.097 -21.054 1.00 88.88 204 LYS A N 1
ATOM 1621 C CA . LYS A 1 204 ? -4.632 -8.607 -21.655 1.00 88.88 204 LYS A CA 1
ATOM 1622 C C . LYS A 1 204 ? -5.830 -7.697 -21.378 1.00 88.88 204 LYS A C 1
ATOM 1624 O O . LYS A 1 204 ? -6.658 -7.488 -22.263 1.00 88.88 204 LYS A O 1
ATOM 1629 N N . ARG A 1 205 ? -5.920 -7.148 -20.163 1.00 88.88 205 ARG A N 1
ATOM 1630 C CA . ARG A 1 205 ? -6.988 -6.224 -19.769 1.00 88.88 205 ARG A CA 1
ATOM 1631 C C . ARG A 1 205 ? -6.929 -4.916 -20.556 1.00 88.88 205 ARG A C 1
ATOM 1633 O O . ARG A 1 205 ? -7.955 -4.471 -21.061 1.00 88.88 205 ARG A O 1
ATOM 1640 N N . PHE A 1 206 ? -5.754 -4.296 -20.634 1.00 90.69 206 PHE A N 1
ATOM 1641 C CA . PHE A 1 206 ? -5.614 -2.945 -21.176 1.00 90.69 206 PHE A CA 1
ATOM 1642 C C . PHE A 1 206 ? -5.440 -2.894 -22.693 1.00 90.69 206 PHE A C 1
ATOM 1644 O O . PHE A 1 206 ? -5.810 -1.885 -23.283 1.00 90.69 206 PHE A O 1
ATOM 1651 N N . LEU A 1 207 ? -4.990 -3.971 -23.349 1.00 90.12 207 LEU A N 1
ATOM 1652 C CA . LEU A 1 207 ? -4.847 -4.036 -24.814 1.00 90.12 207 LEU A CA 1
ATOM 1653 C C . LEU A 1 207 ? -6.102 -3.580 -25.581 1.00 90.12 207 LEU A C 1
ATOM 1655 O O . LEU A 1 207 ? -5.998 -2.989 -26.660 1.00 90.12 207 LEU A O 1
ATOM 1659 N N . LYS A 1 208 ? -7.288 -3.819 -25.007 1.00 86.75 208 LYS A N 1
ATOM 1660 C CA . LYS A 1 208 ? -8.577 -3.426 -25.592 1.00 86.75 208 LYS A CA 1
ATOM 1661 C C . LYS A 1 208 ? -8.800 -1.911 -25.632 1.00 86.75 208 LYS A C 1
ATOM 1663 O O . LYS A 1 208 ? -9.511 -1.453 -26.514 1.00 86.75 208 LYS A O 1
ATOM 1668 N N . ASN A 1 209 ? -8.220 -1.150 -24.703 1.00 88.69 209 ASN A N 1
ATOM 1669 C CA . ASN A 1 209 ? -8.561 0.263 -24.486 1.00 88.69 209 ASN A CA 1
ATOM 1670 C C . ASN A 1 209 ? -7.342 1.195 -24.341 1.00 88.69 209 ASN A C 1
ATOM 1672 O O . ASN A 1 209 ? -7.472 2.350 -23.959 1.00 88.69 209 ASN A O 1
ATOM 1676 N N . VAL A 1 210 ? -6.139 0.692 -24.591 1.00 94.06 210 VAL A N 1
ATOM 1677 C CA . VAL A 1 210 ? -4.903 1.480 -24.586 1.00 94.06 210 VAL A CA 1
ATOM 1678 C C . VAL A 1 210 ? -4.508 1.839 -26.018 1.00 94.06 210 VAL A C 1
ATOM 1680 O O . VAL A 1 210 ? -4.809 1.078 -26.948 1.00 94.06 210 VAL A O 1
ATOM 1683 N N . ASP A 1 211 ? -3.827 2.971 -26.197 1.00 96.12 211 ASP A N 1
ATOM 1684 C CA . ASP A 1 211 ? -3.216 3.324 -27.483 1.00 96.12 211 ASP A CA 1
ATOM 1685 C C . ASP A 1 211 ? -1.858 2.649 -27.631 1.00 96.12 211 ASP A C 1
ATOM 1687 O O . ASP A 1 211 ? -1.583 2.054 -28.667 1.00 96.12 211 ASP A O 1
ATOM 1691 N N . ASN A 1 212 ? -1.026 2.704 -26.585 1.00 96.81 212 ASN A N 1
ATOM 1692 C CA . ASN A 1 212 ? 0.298 2.089 -26.582 1.00 96.81 212 ASN A CA 1
ATOM 1693 C C . ASN A 1 212 ? 0.617 1.431 -25.233 1.00 96.81 212 ASN A C 1
ATOM 1695 O O . ASN A 1 212 ? 0.298 1.977 -24.176 1.00 96.81 212 ASN A O 1
ATOM 1699 N N . ILE A 1 213 ? 1.302 0.290 -25.267 1.00 97.00 213 ILE A N 1
ATOM 1700 C CA . ILE A 1 213 ? 1.903 -0.353 -24.098 1.00 97.00 213 ILE A CA 1
ATOM 1701 C C . ILE A 1 213 ? 3.414 -0.377 -24.296 1.00 97.00 213 ILE A C 1
ATOM 1703 O O . ILE A 1 213 ? 3.894 -1.066 -25.186 1.00 97.00 213 ILE A O 1
ATOM 1707 N N . PHE A 1 214 ? 4.157 0.319 -23.446 1.00 97.62 214 PHE A N 1
ATOM 1708 C CA . PHE A 1 214 ? 5.598 0.146 -23.336 1.00 97.62 214 PHE A CA 1
ATOM 1709 C C . PHE A 1 214 ? 5.913 -0.984 -22.352 1.00 97.62 214 PHE A C 1
ATOM 1711 O O . PHE A 1 214 ? 5.391 -0.992 -21.233 1.00 97.62 214 PHE A O 1
ATOM 1718 N N . ILE A 1 215 ? 6.759 -1.928 -22.759 1.00 96.50 215 ILE A N 1
ATOM 1719 C CA . ILE A 1 215 ? 7.257 -3.008 -21.901 1.00 96.50 215 ILE A CA 1
ATOM 1720 C C . ILE A 1 215 ? 8.768 -2.829 -21.749 1.00 96.50 215 ILE A C 1
ATOM 1722 O O . ILE A 1 215 ? 9.476 -2.945 -22.739 1.00 96.50 215 ILE A O 1
ATOM 1726 N N . GLY A 1 216 ? 9.245 -2.580 -20.528 1.00 95.69 216 GLY A N 1
ATOM 1727 C CA . GLY A 1 216 ? 10.669 -2.484 -20.174 1.00 95.69 216 GLY A CA 1
ATOM 1728 C C . GLY A 1 216 ? 11.078 -3.480 -19.083 1.00 95.69 216 GLY A C 1
ATOM 1729 O O . GLY A 1 216 ? 10.336 -4.420 -18.774 1.00 95.69 216 GLY A O 1
ATOM 1730 N N . GLY A 1 217 ? 12.254 -3.287 -18.487 1.00 94.69 217 GLY A N 1
ATOM 1731 C CA . GLY A 1 217 ? 12.828 -4.180 -17.481 1.00 94.69 217 GLY A CA 1
ATOM 1732 C C . GLY A 1 217 ? 13.036 -5.606 -17.976 1.00 94.69 217 GLY A C 1
ATOM 1733 O O . GLY A 1 217 ? 13.039 -5.890 -19.176 1.00 94.69 217 GLY A O 1
ATOM 1734 N N . ALA A 1 218 ? 13.126 -6.548 -17.035 1.00 93.56 218 ALA A N 1
ATOM 1735 C CA . ALA A 1 218 ? 13.297 -7.963 -17.371 1.00 93.56 218 ALA A CA 1
ATOM 1736 C C . ALA A 1 218 ? 12.119 -8.534 -18.185 1.00 93.56 218 ALA A C 1
ATOM 1738 O O . ALA A 1 218 ? 12.263 -9.548 -18.866 1.00 93.56 218 ALA A O 1
ATOM 1739 N N . LEU A 1 219 ? 10.955 -7.867 -18.166 1.00 93.50 219 LEU A N 1
ATOM 1740 C CA . LEU A 1 219 ? 9.842 -8.223 -19.044 1.00 93.50 219 LEU A CA 1
ATOM 1741 C C . LEU A 1 219 ? 10.211 -8.058 -20.519 1.00 93.50 219 LEU A C 1
ATOM 1743 O O . LEU A 1 219 ? 9.902 -8.937 -21.318 1.00 93.50 219 LEU A O 1
ATOM 1747 N N . ALA A 1 220 ? 10.858 -6.950 -20.886 1.00 95.06 220 ALA A N 1
ATOM 1748 C CA . ALA A 1 220 ? 11.284 -6.715 -22.262 1.00 95.06 220 ALA A CA 1
ATOM 1749 C C . ALA A 1 220 ? 12.304 -7.764 -22.701 1.00 95.06 220 ALA A C 1
ATOM 1751 O O . ALA A 1 220 ? 12.172 -8.329 -23.783 1.00 95.06 220 ALA A O 1
ATOM 1752 N N . ILE A 1 221 ? 13.260 -8.085 -21.825 1.00 94.81 221 ILE A N 1
ATOM 1753 C CA . ILE A 1 221 ? 14.295 -9.099 -22.062 1.00 94.81 221 ILE A CA 1
ATOM 1754 C C . ILE A 1 221 ? 13.652 -10.459 -22.378 1.00 94.81 221 ILE A C 1
ATOM 1756 O O . ILE A 1 221 ? 14.018 -11.106 -23.358 1.00 94.81 221 ILE A O 1
ATOM 1760 N N . GLN A 1 222 ? 12.627 -10.863 -21.618 1.00 92.62 222 GLN A N 1
ATOM 1761 C CA . GLN A 1 222 ? 11.859 -12.078 -21.906 1.00 92.62 222 GLN A CA 1
ATOM 1762 C C . GLN A 1 222 ? 11.194 -12.030 -23.294 1.00 92.62 222 GLN A C 1
ATOM 1764 O O . GLN A 1 222 ? 11.234 -13.018 -24.028 1.00 92.62 222 GLN A O 1
ATOM 1769 N N . VAL A 1 223 ? 10.608 -10.890 -23.684 1.00 93.44 223 VAL A N 1
ATOM 1770 C CA . VAL A 1 223 ? 9.990 -10.722 -25.013 1.00 93.44 223 VAL A CA 1
ATOM 1771 C C . VAL A 1 223 ? 11.035 -10.813 -26.129 1.00 93.44 223 VAL A C 1
ATOM 1773 O O . VAL A 1 223 ? 10.766 -11.442 -27.151 1.00 93.44 223 VAL A O 1
ATOM 1776 N N . PHE A 1 224 ? 12.222 -10.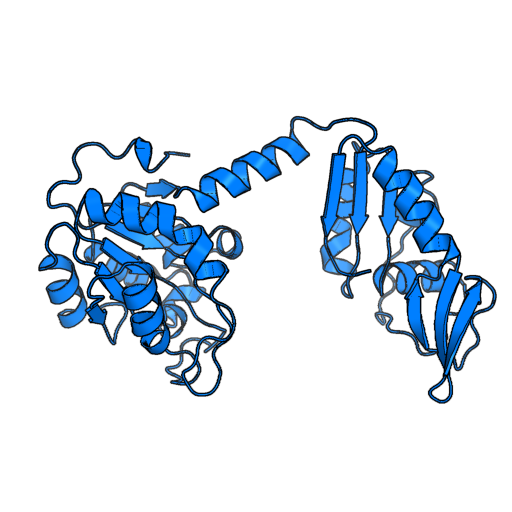225 -25.951 1.00 94.50 224 PHE A N 1
ATOM 1777 C CA . PHE A 1 224 ? 13.319 -10.311 -26.921 1.00 94.50 224 PHE A CA 1
ATOM 1778 C C . PHE A 1 224 ? 13.843 -11.739 -27.077 1.00 94.50 22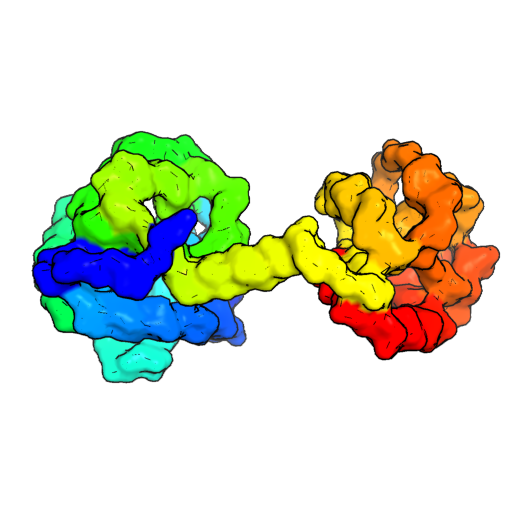4 PHE A C 1
ATOM 1780 O O . PHE A 1 224 ? 13.969 -12.213 -28.208 1.00 94.50 224 PHE A O 1
ATOM 1787 N N . LYS A 1 225 ? 14.030 -12.461 -25.966 1.00 92.38 225 LYS A N 1
ATOM 1788 C CA . LYS A 1 225 ? 14.402 -13.881 -25.979 1.00 92.38 225 LYS A CA 1
ATOM 1789 C C . LYS A 1 225 ? 13.383 -14.729 -26.746 1.00 92.38 225 LYS A C 1
ATOM 1791 O O . LYS A 1 225 ? 13.765 -15.542 -27.582 1.00 92.38 225 LYS A O 1
ATOM 1796 N N . GLU A 1 226 ? 12.085 -14.521 -26.519 1.00 90.81 226 GLU A N 1
ATOM 1797 C CA . GLU A 1 226 ? 11.026 -15.248 -27.242 1.00 90.81 226 GLU A CA 1
ATOM 1798 C C . GLU A 1 226 ? 10.890 -14.838 -28.716 1.00 90.81 226 GLU A C 1
ATOM 1800 O O . GLU A 1 226 ? 10.425 -15.630 -29.535 1.00 90.81 226 GLU A O 1
ATOM 1805 N N . LYS A 1 227 ? 11.326 -13.627 -29.077 1.00 91.25 227 LYS A N 1
ATOM 1806 C CA . LYS A 1 227 ? 11.473 -13.185 -30.472 1.00 91.25 227 LYS A CA 1
ATOM 1807 C C . LYS A 1 227 ? 12.713 -13.766 -31.171 1.00 91.25 227 LYS A C 1
ATOM 1809 O O . LYS A 1 227 ? 12.863 -13.545 -32.368 1.00 91.25 227 LYS A O 1
ATOM 1814 N N . GLY A 1 228 ? 13.573 -14.495 -30.455 1.00 91.81 228 GLY A N 1
ATOM 1815 C CA . GLY A 1 228 ? 14.789 -15.107 -30.995 1.00 91.81 228 GLY A CA 1
ATOM 1816 C C . GLY A 1 228 ? 16.028 -14.208 -30.969 1.00 91.81 228 GLY A C 1
ATOM 1817 O O . GLY A 1 228 ? 17.023 -14.552 -31.599 1.00 91.81 228 GLY A O 1
ATOM 1818 N N . TYR A 1 229 ? 15.986 -13.078 -30.257 1.00 95.50 229 TYR A N 1
ATOM 1819 C CA . TYR A 1 229 ? 17.161 -12.227 -30.069 1.00 95.50 229 TYR A CA 1
ATOM 1820 C C . TYR A 1 229 ? 18.065 -12.768 -28.962 1.00 95.50 229 TYR A C 1
ATOM 1822 O O . TYR A 1 229 ? 17.598 -13.356 -27.982 1.00 95.50 229 TYR A O 1
ATOM 1830 N N . GLU A 1 230 ? 19.368 -12.540 -29.118 1.00 96.62 230 GLU A N 1
ATOM 1831 C CA . GLU A 1 230 ? 20.339 -12.766 -28.054 1.00 96.62 230 GLU A CA 1
ATOM 1832 C C . GLU A 1 230 ? 20.086 -11.774 -26.914 1.00 96.62 230 GLU A C 1
ATOM 1834 O O . GLU A 1 230 ? 19.811 -10.598 -27.141 1.00 96.62 230 GLU A O 1
ATOM 1839 N N . VAL A 1 231 ? 20.159 -12.262 -25.679 1.00 96.44 231 VAL A N 1
ATOM 1840 C CA . VAL A 1 231 ? 19.980 -11.449 -24.466 1.00 96.44 231 VAL A CA 1
ATOM 1841 C C . VAL A 1 231 ? 21.111 -11.669 -23.461 1.00 96.44 231 VAL A C 1
ATOM 1843 O O . VAL A 1 231 ? 21.062 -11.150 -22.349 1.00 96.44 231 VAL A O 1
ATOM 1846 N N . GLY A 1 232 ? 22.132 -12.442 -23.826 1.00 95.88 232 GLY A N 1
ATOM 1847 C CA . GLY A 1 232 ? 23.306 -12.702 -23.012 1.00 95.88 232 GLY A CA 1
ATOM 1848 C C . GLY A 1 232 ? 22.982 -13.426 -21.709 1.00 95.88 232 GLY A C 1
ATOM 1849 O O . GLY A 1 232 ? 22.189 -14.367 -21.669 1.00 95.88 232 GLY A O 1
ATOM 1850 N N . VAL A 1 233 ? 23.603 -12.974 -20.622 1.00 95.75 233 VAL A N 1
ATOM 1851 C CA . VAL A 1 233 ? 23.422 -13.524 -19.266 1.00 95.75 233 VAL A CA 1
ATOM 1852 C C . VAL A 1 233 ? 22.345 -12.779 -18.468 1.00 95.75 233 VAL A C 1
ATOM 1854 O O . VAL A 1 233 ? 22.308 -12.859 -17.240 1.00 95.75 233 VAL A O 1
ATOM 1857 N N . SER A 1 234 ? 21.484 -12.035 -19.164 1.00 95.62 234 SER A N 1
ATOM 1858 C CA . SER A 1 234 ? 20.463 -11.182 -18.559 1.00 95.62 234 SER A CA 1
ATOM 1859 C C . SER A 1 234 ? 19.390 -11.955 -17.799 1.00 95.62 234 SER A C 1
ATOM 1861 O O . SER A 1 234 ? 19.126 -13.132 -18.055 1.00 95.62 234 SER A O 1
ATOM 1863 N N . LEU A 1 235 ? 18.715 -11.262 -16.877 1.00 91.50 235 LEU A N 1
ATOM 1864 C CA . LEU A 1 235 ? 17.622 -11.837 -16.099 1.00 91.50 235 LEU A CA 1
ATOM 1865 C C . LEU A 1 235 ? 16.442 -12.215 -17.007 1.00 91.50 235 LEU A C 1
ATOM 1867 O O . LEU A 1 235 ? 15.733 -11.353 -17.521 1.00 91.50 235 LEU A O 1
ATOM 1871 N N . VAL A 1 236 ? 16.203 -13.517 -17.135 1.00 88.56 236 VAL A N 1
ATOM 1872 C CA . VAL A 1 236 ? 15.071 -14.102 -17.861 1.00 88.56 236 VAL A CA 1
ATOM 1873 C C . VAL A 1 236 ? 14.459 -15.228 -17.048 1.00 88.56 236 VAL A C 1
ATOM 1875 O O . VAL A 1 236 ? 15.145 -15.924 -16.297 1.00 88.56 236 VAL A O 1
ATOM 1878 N N . GLU A 1 237 ? 13.156 -15.429 -17.200 1.00 86.69 237 GLU A N 1
ATOM 1879 C CA . GLU A 1 237 ? 12.488 -16.562 -16.574 1.00 86.69 237 GLU A CA 1
ATOM 1880 C C . GLU A 1 237 ? 12.676 -17.800 -17.467 1.00 86.69 237 GLU A C 1
ATOM 1882 O O . GLU A 1 237 ? 12.546 -17.740 -18.691 1.00 86.69 237 GLU A O 1
ATOM 1887 N N . ASN A 1 238 ? 12.972 -18.957 -16.866 1.00 82.12 238 ASN A N 1
ATOM 1888 C CA . ASN A 1 238 ? 13.067 -20.238 -17.582 1.00 82.12 238 ASN A CA 1
ATOM 1889 C C . ASN A 1 238 ? 11.670 -20.806 -17.873 1.00 82.12 238 ASN A C 1
ATOM 1891 O O . ASN A 1 238 ? 11.328 -21.918 -17.481 1.00 82.12 238 ASN A O 1
ATOM 1895 N N . LYS A 1 239 ? 10.837 -19.999 -18.526 1.00 83.94 239 LYS A N 1
ATOM 1896 C CA . LYS A 1 239 ? 9.460 -20.310 -18.891 1.00 83.94 239 LYS A CA 1
ATOM 1897 C C . LYS A 1 239 ? 9.204 -19.762 -20.287 1.00 83.94 239 LYS A C 1
ATOM 1899 O O . LYS A 1 239 ? 9.590 -18.638 -20.589 1.00 83.94 239 LYS A O 1
ATOM 1904 N N . ASN A 1 240 ? 8.567 -20.565 -21.132 1.00 81.00 240 ASN A N 1
ATOM 1905 C CA . ASN A 1 240 ? 8.042 -20.095 -22.407 1.00 81.00 240 ASN A CA 1
ATOM 1906 C C . ASN A 1 240 ? 6.622 -19.589 -22.163 1.00 81.00 240 ASN A C 1
ATOM 1908 O O . ASN A 1 240 ? 5.752 -20.365 -21.758 1.00 81.00 240 ASN A O 1
ATOM 1912 N N . TYR A 1 241 ? 6.398 -18.294 -22.359 1.00 82.31 241 TYR A N 1
ATOM 1913 C CA . TYR A 1 241 ? 5.087 -17.704 -22.138 1.00 82.31 241 TYR A CA 1
ATOM 1914 C C . TYR A 1 241 ? 4.179 -17.791 -23.356 1.00 82.31 241 TYR A C 1
ATOM 1916 O O . TYR A 1 241 ? 2.972 -17.601 -23.195 1.00 82.31 241 TYR A O 1
ATOM 1924 N N . GLY A 1 242 ? 4.732 -18.077 -24.539 1.00 79.44 242 GLY A N 1
ATOM 1925 C CA . GLY A 1 242 ? 3.999 -18.078 -25.795 1.00 79.44 242 GLY A CA 1
ATOM 1926 C C . GLY A 1 242 ? 3.302 -16.738 -25.984 1.00 79.44 242 GLY A C 1
ATOM 1927 O O . GLY A 1 242 ? 2.113 -16.607 -25.691 1.00 79.44 242 GLY A O 1
ATOM 1928 N N . LEU A 1 243 ? 4.036 -15.726 -26.455 1.00 79.38 243 LEU A N 1
ATOM 1929 C CA . LEU A 1 243 ? 3.591 -14.326 -26.458 1.00 79.38 243 LEU A CA 1
ATOM 1930 C C . LEU A 1 243 ? 3.078 -13.777 -27.812 1.00 79.38 243 LEU A C 1
ATOM 1932 O O . LEU A 1 243 ? 3.405 -12.635 -28.153 1.00 79.38 243 LEU A O 1
ATOM 1936 N N . PRO A 1 244 ? 2.220 -14.469 -28.600 1.00 77.56 244 PRO A N 1
ATOM 1937 C CA . PRO A 1 244 ? 1.782 -13.948 -29.895 1.00 77.56 244 PRO A CA 1
ATOM 1938 C C . PRO A 1 244 ? 0.965 -12.656 -29.746 1.00 77.56 244 PRO A C 1
ATOM 1940 O O . PRO A 1 244 ? 1.047 -11.781 -30.603 1.00 77.56 244 PRO A O 1
ATOM 1943 N N . LEU A 1 245 ? 0.239 -12.501 -28.629 1.00 75.56 245 LEU A N 1
ATOM 1944 C CA . LEU A 1 245 ? -0.525 -11.293 -28.289 1.00 75.56 245 LEU A CA 1
ATOM 1945 C C . LEU A 1 245 ? 0.349 -10.051 -28.080 1.00 75.56 245 LEU A C 1
ATOM 1947 O O . LEU A 1 245 ? -0.173 -8.941 -28.147 1.00 75.56 245 LEU A O 1
ATOM 1951 N N . ILE A 1 246 ? 1.637 -10.237 -27.785 1.00 80.62 246 ILE A N 1
ATOM 1952 C CA . ILE A 1 246 ? 2.588 -9.150 -27.542 1.00 80.62 246 ILE A CA 1
ATOM 1953 C C . ILE A 1 246 ? 3.450 -8.947 -28.785 1.00 80.62 246 ILE A C 1
ATOM 1955 O O . ILE A 1 246 ? 3.532 -7.843 -29.307 1.00 80.62 246 ILE A O 1
ATOM 1959 N N . VAL A 1 247 ? 4.040 -10.026 -29.304 1.00 81.62 247 VAL A N 1
ATOM 1960 C CA . VAL A 1 247 ? 4.997 -9.977 -30.418 1.00 81.62 247 VAL A CA 1
ATOM 1961 C C . VAL A 1 247 ? 4.377 -9.440 -31.710 1.00 81.62 247 VAL A C 1
ATOM 1963 O O . VAL A 1 247 ? 5.056 -8.733 -32.449 1.00 81.62 247 VAL A O 1
ATOM 1966 N N . LYS A 1 248 ? 3.103 -9.753 -31.985 1.00 83.00 248 LYS A N 1
ATOM 1967 C CA . LYS A 1 248 ? 2.419 -9.365 -33.232 1.00 83.00 248 LYS A CA 1
ATOM 1968 C C . LYS A 1 248 ? 1.567 -8.099 -33.105 1.00 83.00 248 LYS A C 1
ATOM 1970 O O . LYS A 1 248 ? 0.870 -7.740 -34.048 1.00 83.00 248 LYS A O 1
ATOM 1975 N N . ASN A 1 249 ? 1.549 -7.459 -31.939 1.00 89.31 249 ASN A N 1
ATOM 1976 C CA . ASN A 1 249 ? 0.605 -6.384 -31.664 1.00 89.31 249 ASN A CA 1
ATOM 1977 C C . ASN A 1 249 ? 1.264 -5.015 -31.843 1.00 89.31 249 ASN A C 1
ATOM 1979 O O . ASN A 1 249 ? 2.182 -4.662 -31.110 1.00 89.31 249 ASN A O 1
ATOM 1983 N N . SER A 1 250 ? 0.752 -4.230 -32.792 1.00 92.12 250 SER A N 1
ATOM 1984 C CA . SER A 1 250 ? 1.278 -2.907 -33.150 1.00 92.12 250 SER A CA 1
ATOM 1985 C C . SER A 1 250 ? 1.182 -1.861 -32.036 1.00 92.12 250 SER A C 1
ATOM 1987 O O . SER A 1 250 ? 1.840 -0.830 -32.119 1.00 92.12 250 SER A O 1
ATOM 1989 N N . LYS A 1 251 ? 0.388 -2.112 -30.987 1.00 94.88 251 LYS A N 1
ATOM 1990 C CA . LYS A 1 251 ? 0.308 -1.243 -29.805 1.00 94.88 251 LYS A CA 1
ATOM 1991 C C . LYS A 1 251 ? 1.448 -1.478 -28.813 1.00 94.88 251 LYS A C 1
ATOM 1993 O O . LYS A 1 251 ? 1.570 -0.713 -27.858 1.00 94.88 251 LYS A O 1
ATOM 1998 N N . ILE A 1 252 ? 2.226 -2.550 -28.961 1.00 95.12 252 ILE A N 1
ATOM 1999 C CA . ILE A 1 252 ? 3.341 -2.856 -28.062 1.00 95.12 252 ILE A CA 1
ATOM 2000 C C . ILE A 1 252 ? 4.594 -2.125 -28.536 1.00 95.12 252 ILE A C 1
ATOM 2002 O O . ILE A 1 252 ? 5.026 -2.286 -29.673 1.00 95.12 252 ILE A O 1
ATOM 2006 N N . ILE A 1 253 ? 5.200 -1.377 -27.622 1.00 95.81 253 ILE A N 1
ATOM 2007 C CA . ILE A 1 253 ? 6.488 -0.714 -27.784 1.00 95.81 253 ILE A CA 1
ATOM 2008 C C . ILE A 1 253 ? 7.499 -1.457 -26.907 1.00 95.81 253 ILE A C 1
ATOM 2010 O O . ILE A 1 253 ? 7.233 -1.730 -25.732 1.00 95.81 253 ILE A O 1
ATOM 2014 N N . LEU A 1 254 ? 8.644 -1.791 -27.494 1.00 96.62 254 LEU A N 1
ATOM 2015 C CA . LEU A 1 254 ? 9.782 -2.411 -26.821 1.00 96.62 254 LEU A CA 1
ATOM 2016 C C . LEU A 1 254 ? 11.001 -1.486 -26.933 1.00 96.62 254 LEU A C 1
ATOM 2018 O O . LEU A 1 254 ? 11.048 -0.695 -27.875 1.00 96.62 254 LEU A O 1
ATOM 2022 N N . PRO A 1 255 ? 11.975 -1.599 -26.017 1.00 97.62 255 PRO A N 1
ATOM 2023 C CA . PRO A 1 255 ? 13.258 -0.922 -26.129 1.00 97.62 255 PRO A CA 1
ATOM 2024 C C . PRO A 1 255 ? 13.937 -1.166 -27.476 1.00 97.62 255 PRO A C 1
ATOM 2026 O O . PRO A 1 255 ? 13.898 -2.279 -27.996 1.00 97.62 255 PRO A O 1
ATOM 2029 N N . ILE A 1 256 ? 14.564 -0.131 -28.025 1.00 97.62 256 ILE A N 1
ATOM 2030 C CA . ILE A 1 256 ? 15.362 -0.193 -29.260 1.00 97.62 256 ILE A CA 1
ATOM 2031 C C . ILE A 1 256 ? 16.869 -0.260 -28.971 1.00 97.62 256 ILE A C 1
ATOM 2033 O O . ILE A 1 256 ? 17.671 -0.597 -29.838 1.00 97.62 256 ILE A O 1
ATOM 2037 N N . ASP A 1 257 ? 17.255 0.016 -27.736 1.00 98.19 257 ASP A N 1
ATOM 2038 C CA . ASP A 1 257 ? 18.616 -0.062 -27.240 1.00 98.19 257 ASP A CA 1
ATOM 2039 C C . ASP A 1 257 ? 18.612 -0.373 -25.739 1.00 98.19 257 ASP A C 1
ATOM 2041 O O . ASP A 1 257 ? 17.614 -0.199 -25.029 1.00 98.19 257 ASP A O 1
ATOM 2045 N N . PHE A 1 258 ? 19.745 -0.871 -25.264 1.00 98.31 258 PHE A N 1
ATOM 2046 C CA . PHE A 1 258 ? 19.952 -1.313 -23.896 1.00 98.31 258 PHE A CA 1
ATOM 2047 C C . PHE A 1 258 ? 21.263 -0.780 -23.348 1.00 98.31 258 PHE A C 1
ATOM 2049 O O . PHE A 1 258 ? 22.269 -0.748 -24.055 1.00 98.31 258 PHE A O 1
ATOM 2056 N N . LEU A 1 259 ? 21.261 -0.482 -22.054 1.00 97.81 259 LEU A N 1
ATOM 2057 C CA . LEU A 1 259 ? 22.474 -0.377 -21.264 1.00 97.81 259 LEU A CA 1
ATOM 2058 C C . LEU A 1 259 ? 22.888 -1.791 -20.845 1.00 97.81 259 LEU A C 1
ATOM 2060 O O . LEU A 1 259 ? 22.151 -2.479 -20.127 1.00 97.81 259 LEU A O 1
ATOM 2064 N N . VAL A 1 260 ? 24.071 -2.229 -21.273 1.00 97.56 260 VAL A N 1
ATOM 2065 C CA . VAL A 1 260 ? 24.630 -3.534 -20.902 1.00 97.56 260 VAL A CA 1
ATOM 2066 C C . VAL A 1 260 ? 25.844 -3.389 -19.999 1.00 97.56 260 VAL A C 1
ATOM 2068 O O . VAL A 1 260 ? 26.643 -2.468 -20.139 1.00 97.56 260 VAL A O 1
ATOM 2071 N N . LEU A 1 261 ? 25.996 -4.345 -19.087 1.00 96.88 261 LEU A N 1
ATOM 2072 C CA . LEU A 1 261 ? 27.153 -4.530 -18.226 1.00 96.88 261 LEU A CA 1
ATOM 2073 C C . LEU A 1 261 ? 27.981 -5.717 -18.731 1.00 96.88 261 LEU A C 1
ATOM 2075 O O . LEU A 1 261 ? 27.484 -6.843 -18.823 1.00 96.88 261 LEU A O 1
ATOM 2079 N N . LYS A 1 262 ? 29.271 -5.479 -18.975 1.00 95.69 262 LYS A N 1
ATOM 2080 C CA . LYS A 1 262 ? 30.269 -6.512 -19.280 1.00 95.69 262 LYS A CA 1
ATOM 2081 C C . LYS A 1 262 ? 31.612 -6.111 -18.685 1.00 95.69 262 LYS A C 1
ATOM 2083 O O . LYS A 1 262 ? 32.027 -4.964 -18.809 1.00 95.69 262 LYS A O 1
ATOM 2088 N N . ASP A 1 263 ? 32.280 -7.036 -17.999 1.00 93.25 263 ASP A N 1
ATOM 2089 C CA . ASP A 1 263 ? 33.602 -6.806 -17.392 1.00 93.25 263 ASP A CA 1
ATOM 2090 C C . ASP A 1 263 ? 33.673 -5.519 -16.534 1.00 93.25 263 ASP A C 1
ATOM 2092 O O . ASP A 1 263 ? 34.637 -4.756 -16.590 1.00 93.25 263 ASP A O 1
ATOM 2096 N N . LYS A 1 264 ? 32.621 -5.270 -15.733 1.00 92.38 264 LYS A N 1
ATOM 2097 C CA . LYS A 1 264 ? 32.438 -4.077 -14.873 1.00 92.38 264 LYS A CA 1
ATOM 2098 C C . LYS A 1 264 ? 32.326 -2.736 -15.620 1.00 92.38 264 LYS A C 1
ATOM 2100 O O . LYS A 1 264 ? 32.424 -1.686 -14.988 1.00 92.38 264 LYS A O 1
ATOM 2105 N N . LYS A 1 265 ? 32.108 -2.751 -16.936 1.00 95.06 265 LYS A N 1
ATOM 2106 C CA . LYS A 1 265 ? 31.874 -1.559 -17.759 1.00 95.06 265 LYS A CA 1
ATOM 2107 C C . LYS A 1 265 ? 30.444 -1.547 -18.280 1.00 95.06 265 LYS A C 1
ATOM 2109 O O . LYS A 1 265 ? 29.940 -2.585 -18.704 1.00 95.06 265 LYS A O 1
ATOM 2114 N N . ASN A 1 266 ? 29.839 -0.363 -18.265 1.00 96.75 266 ASN A N 1
ATOM 2115 C CA . ASN A 1 266 ? 28.534 -0.113 -18.861 1.00 96.75 266 ASN A CA 1
ATOM 2116 C C . ASN A 1 266 ? 28.705 0.578 -20.213 1.00 96.75 266 ASN A C 1
ATOM 2118 O O . ASN A 1 266 ? 29.525 1.492 -20.327 1.00 96.75 266 ASN A O 1
ATOM 2122 N N . TYR A 1 267 ? 27.942 0.151 -21.210 1.00 97.31 267 TYR A N 1
ATOM 2123 C CA . TYR A 1 267 ? 27.850 0.809 -22.513 1.00 97.31 267 TYR A CA 1
ATOM 2124 C C . TYR A 1 267 ? 26.512 0.483 -23.177 1.00 97.31 267 TYR A C 1
ATOM 2126 O O . TYR A 1 267 ? 25.850 -0.489 -22.809 1.00 97.31 267 TYR A O 1
ATOM 2134 N N . ASP A 1 268 ? 26.133 1.300 -24.153 1.00 97.81 268 ASP A N 1
ATOM 2135 C CA . ASP A 1 268 ? 24.876 1.149 -24.876 1.00 97.81 268 ASP A CA 1
ATOM 2136 C C . ASP A 1 268 ? 25.042 0.208 -26.073 1.00 97.81 268 ASP A C 1
ATOM 2138 O O . ASP A 1 268 ? 26.053 0.240 -26.783 1.00 97.81 268 ASP A O 1
ATOM 2142 N N . VAL A 1 269 ? 24.032 -0.622 -26.321 1.00 97.56 269 VAL A N 1
ATOM 2143 C CA . VAL A 1 269 ? 23.951 -1.503 -27.490 1.00 97.56 269 VAL A CA 1
ATOM 2144 C C . VAL A 1 269 ? 22.544 -1.496 -28.072 1.00 97.56 269 VAL A C 1
ATOM 2146 O O . VAL A 1 269 ? 21.556 -1.443 -27.345 1.00 97.56 269 VAL A O 1
ATOM 2149 N N . SER A 1 270 ? 22.444 -1.595 -29.397 1.00 97.50 270 SER A N 1
ATOM 2150 C CA . SER A 1 270 ? 21.166 -1.852 -30.071 1.00 97.50 270 SER A CA 1
ATOM 2151 C C . SER A 1 270 ? 20.607 -3.216 -29.654 1.00 97.50 270 SER A C 1
ATOM 2153 O O . SER A 1 270 ? 21.376 -4.147 -29.390 1.00 97.50 270 SER A O 1
ATOM 2155 N N . PHE A 1 271 ? 19.278 -3.357 -29.625 1.00 95.31 271 PHE A N 1
ATOM 2156 C CA . PHE A 1 271 ? 18.607 -4.587 -29.177 1.00 95.31 271 PH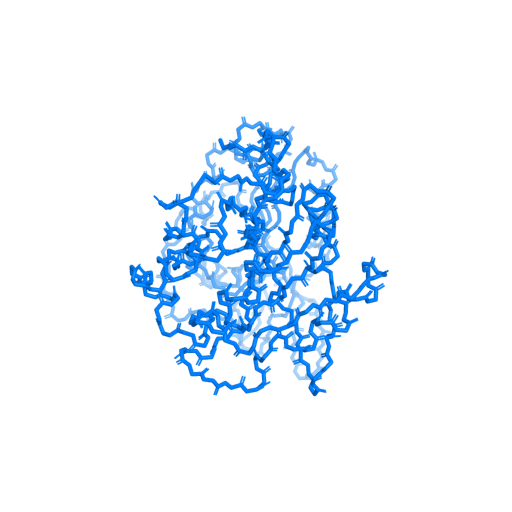E A CA 1
ATOM 2157 C C . PHE A 1 271 ? 19.049 -5.852 -29.939 1.00 95.31 271 PHE A C 1
ATOM 2159 O O . PHE A 1 271 ? 18.983 -6.954 -29.402 1.00 95.31 271 PHE A O 1
ATOM 2166 N N . ASP A 1 272 ? 19.493 -5.703 -31.189 1.00 95.56 272 ASP A N 1
ATOM 2167 C CA . ASP A 1 272 ? 19.918 -6.774 -32.094 1.00 95.56 272 ASP A CA 1
ATOM 2168 C C . ASP A 1 272 ? 21.423 -7.092 -32.025 1.00 95.56 272 ASP A C 1
ATOM 2170 O O . ASP A 1 272 ? 21.899 -7.973 -32.740 1.00 95.56 272 ASP A O 1
ATOM 2174 N N . ARG A 1 273 ? 22.182 -6.393 -31.169 1.00 96.81 273 ARG A N 1
ATOM 2175 C CA . ARG A 1 273 ? 23.647 -6.527 -31.047 1.00 96.81 273 ARG A CA 1
ATOM 2176 C C . ARG A 1 273 ? 24.129 -7.001 -29.679 1.00 96.81 273 ARG A C 1
ATOM 2178 O O . ARG A 1 273 ? 25.336 -7.019 -29.442 1.00 96.81 273 ARG A O 1
ATOM 2185 N N . VAL A 1 274 ? 23.213 -7.397 -28.800 1.00 97.06 274 VAL A N 1
ATOM 2186 C CA . VAL A 1 274 ? 23.557 -7.960 -27.491 1.00 97.06 274 VAL A CA 1
ATOM 2187 C C . VAL A 1 274 ? 24.352 -9.254 -27.683 1.00 97.06 274 VAL A C 1
ATOM 2189 O O . VAL A 1 274 ? 23.970 -10.126 -28.463 1.00 97.06 274 VAL A O 1
ATOM 2192 N N . SER A 1 275 ? 25.475 -9.392 -26.981 1.00 96.12 275 SER A N 1
ATOM 2193 C CA . SER A 1 275 ? 26.337 -10.575 -27.048 1.00 96.12 275 SER A CA 1
ATOM 2194 C C . SER A 1 275 ? 26.077 -11.564 -25.907 1.00 96.12 275 SER A C 1
ATOM 2196 O O . SER A 1 275 ? 25.612 -11.209 -24.827 1.00 96.12 275 SER A O 1
ATOM 2198 N N . LYS A 1 276 ? 26.477 -12.830 -26.100 1.00 95.81 276 LYS A N 1
ATOM 2199 C CA . LYS A 1 276 ? 26.301 -13.933 -25.127 1.00 95.81 276 LYS A CA 1
ATOM 2200 C C . LYS A 1 276 ? 26.835 -13.669 -23.713 1.00 95.81 276 LYS A C 1
ATOM 2202 O O . LYS A 1 276 ? 26.459 -14.374 -22.784 1.00 95.81 276 LYS A O 1
ATOM 2207 N N . LYS A 1 277 ? 27.765 -12.723 -23.554 1.00 95.69 277 LYS A N 1
ATOM 2208 C CA . LYS A 1 277 ? 28.429 -12.409 -22.276 1.00 95.69 277 LYS A CA 1
ATOM 2209 C C . LYS A 1 277 ? 27.926 -11.115 -21.633 1.00 95.69 277 LYS A C 1
ATOM 2211 O O . LYS A 1 277 ? 28.423 -10.748 -20.573 1.00 95.69 277 LYS A O 1
ATOM 2216 N N . GLU A 1 278 ? 27.005 -10.407 -22.275 1.00 96.94 278 GLU A N 1
ATOM 2217 C CA . GLU A 1 278 ? 26.470 -9.142 -21.775 1.00 96.94 278 GLU A CA 1
ATOM 2218 C C . GLU A 1 278 ? 25.279 -9.362 -20.849 1.00 96.94 278 GLU A C 1
ATOM 2220 O O . GLU A 1 278 ? 24.501 -10.299 -21.019 1.00 96.94 278 GLU A O 1
ATOM 2225 N N . ASN A 1 279 ? 25.147 -8.484 -19.859 1.00 97.31 279 ASN A N 1
ATOM 2226 C CA . ASN A 1 279 ? 23.996 -8.419 -18.971 1.00 97.31 279 ASN A CA 1
ATOM 2227 C C . ASN A 1 279 ? 23.254 -7.100 -19.211 1.00 97.31 279 ASN A C 1
ATOM 2229 O O . ASN A 1 279 ? 23.804 -6.043 -18.918 1.00 97.31 279 ASN A O 1
ATOM 2233 N N . ILE A 1 280 ? 22.027 -7.146 -19.718 1.00 97.50 280 ILE A N 1
ATOM 2234 C CA . ILE A 1 280 ? 21.148 -5.981 -19.861 1.00 97.50 280 ILE A CA 1
ATOM 2235 C C . ILE A 1 280 ? 20.717 -5.540 -18.461 1.00 97.50 280 ILE A C 1
ATOM 2237 O O . ILE A 1 280 ? 20.124 -6.320 -17.711 1.00 97.50 280 ILE A O 1
ATOM 2241 N N . VAL A 1 281 ? 21.023 -4.291 -18.113 1.00 95.12 281 VAL A N 1
ATOM 2242 C CA . VAL A 1 281 ? 20.750 -3.726 -16.783 1.00 95.12 281 VAL A CA 1
ATOM 2243 C C . VAL A 1 281 ? 19.728 -2.592 -16.801 1.00 95.12 281 VAL A C 1
ATOM 2245 O O . VAL A 1 281 ? 19.110 -2.354 -15.768 1.00 95.12 281 VAL A O 1
ATOM 2248 N N . ASP A 1 282 ? 19.540 -1.928 -17.943 1.00 96.38 282 ASP A N 1
ATOM 2249 C CA . ASP A 1 282 ? 18.536 -0.877 -18.150 1.00 96.38 282 ASP A CA 1
ATOM 2250 C C . ASP A 1 282 ? 18.266 -0.693 -19.660 1.00 96.38 282 ASP A C 1
ATOM 2252 O O . ASP A 1 282 ? 18.946 -1.280 -20.510 1.00 96.38 282 ASP A O 1
ATOM 2256 N N . MET A 1 283 ? 17.281 0.128 -20.007 1.00 96.12 283 MET A N 1
ATOM 2257 C CA . MET A 1 283 ? 17.080 0.635 -21.366 1.00 96.12 283 MET A CA 1
ATOM 2258 C C . MET A 1 283 ? 18.128 1.696 -21.736 1.00 96.12 283 MET A C 1
ATOM 2260 O O . MET A 1 283 ? 18.625 2.423 -20.878 1.00 96.12 283 MET A O 1
ATOM 2264 N N . GLY A 1 284 ? 18.456 1.783 -23.025 1.00 97.31 284 GLY A N 1
ATOM 2265 C CA . GLY A 1 284 ? 19.414 2.758 -23.537 1.00 97.31 284 GLY A CA 1
ATOM 2266 C C . GLY A 1 284 ? 18.818 4.157 -23.773 1.00 97.31 284 GLY A C 1
ATOM 2267 O O . GLY A 1 284 ? 17.604 4.377 -23.628 1.00 97.31 284 GLY A O 1
ATOM 2268 N N . PRO A 1 285 ? 19.670 5.139 -24.116 1.00 97.50 285 PRO A N 1
ATOM 2269 C CA . PRO A 1 285 ? 19.276 6.536 -24.288 1.00 97.50 285 PRO A CA 1
ATOM 2270 C C . PRO A 1 285 ? 18.259 6.771 -25.415 1.00 97.50 285 PRO A C 1
ATOM 2272 O O . PRO A 1 285 ? 17.403 7.652 -25.279 1.00 97.50 285 PRO A O 1
ATOM 2275 N N . GLU A 1 286 ? 18.294 6.003 -26.507 1.00 97.88 286 GLU A N 1
ATOM 2276 C CA . GLU A 1 286 ? 17.342 6.183 -27.610 1.00 97.88 286 GLU A CA 1
ATOM 2277 C C . GLU A 1 286 ? 15.940 5.698 -27.217 1.00 97.88 286 GLU A C 1
ATOM 2279 O O . GLU A 1 286 ? 14.941 6.375 -27.486 1.00 97.88 286 GLU A O 1
ATOM 2284 N N . THR A 1 287 ? 15.853 4.594 -26.472 1.00 98.06 287 THR A N 1
ATOM 2285 C CA . THR A 1 287 ? 14.605 4.115 -25.867 1.00 98.06 287 THR A CA 1
ATOM 2286 C C . THR A 1 287 ? 14.032 5.139 -24.892 1.00 98.06 287 THR A C 1
ATOM 2288 O O . THR A 1 287 ? 12.831 5.426 -24.939 1.00 98.06 287 THR A O 1
ATOM 2291 N N . ILE A 1 288 ? 14.873 5.725 -24.029 1.00 97.25 288 ILE A N 1
ATOM 2292 C CA . ILE A 1 288 ? 14.455 6.777 -23.090 1.00 97.25 288 ILE A CA 1
ATOM 2293 C C . ILE A 1 288 ? 13.841 7.949 -23.858 1.00 97.25 288 ILE A C 1
ATOM 2295 O O . ILE A 1 288 ? 12.728 8.382 -23.552 1.00 97.25 288 ILE A O 1
ATOM 2299 N N . LYS A 1 289 ? 14.524 8.428 -24.899 1.00 97.69 289 LYS A N 1
ATOM 2300 C CA . LYS A 1 289 ? 14.071 9.547 -25.730 1.00 97.69 289 LYS A CA 1
ATOM 2301 C C . LYS A 1 289 ? 12.745 9.254 -26.435 1.00 97.69 289 LYS A C 1
ATOM 2303 O O . LYS A 1 289 ? 11.870 10.125 -26.495 1.00 97.69 289 LYS A O 1
ATOM 2308 N N . GLU A 1 290 ? 12.553 8.043 -26.959 1.00 96.44 290 GLU A N 1
ATOM 2309 C CA . GLU A 1 290 ? 11.271 7.648 -27.550 1.00 96.44 290 GLU A CA 1
ATOM 2310 C C . GLU A 1 290 ? 10.155 7.623 -26.496 1.00 96.44 290 GLU A C 1
ATOM 2312 O O . GLU A 1 290 ? 9.080 8.201 -26.708 1.00 96.44 290 GLU A O 1
ATOM 2317 N N . LEU A 1 291 ? 10.413 7.010 -25.339 1.00 96.88 291 LEU A N 1
ATOM 2318 C CA . LEU A 1 291 ? 9.441 6.899 -24.258 1.00 96.88 291 LEU A CA 1
ATOM 2319 C C . LEU A 1 291 ? 9.044 8.276 -23.709 1.00 96.88 291 LEU A C 1
ATOM 2321 O O . LEU A 1 291 ? 7.853 8.542 -23.535 1.00 96.88 291 LEU A O 1
ATOM 2325 N N . GLU A 1 292 ? 9.999 9.188 -23.515 1.00 97.31 292 GLU A N 1
ATOM 2326 C CA . GLU A 1 292 ? 9.733 10.575 -23.121 1.00 97.31 292 GLU A CA 1
ATOM 2327 C C . GLU A 1 292 ? 8.791 11.278 -24.102 1.00 97.31 292 GLU A C 1
ATOM 2329 O O . GLU A 1 292 ? 7.840 11.953 -23.694 1.00 97.31 292 GLU A O 1
ATOM 2334 N N . ASN A 1 293 ? 9.013 11.099 -25.406 1.00 96.69 293 ASN A N 1
ATOM 2335 C CA . ASN A 1 293 ? 8.158 11.678 -26.438 1.00 96.69 293 ASN A CA 1
ATOM 2336 C C . ASN A 1 293 ? 6.732 11.112 -26.394 1.00 96.69 293 ASN A C 1
ATOM 2338 O O . ASN A 1 293 ? 5.771 11.851 -26.625 1.00 96.69 293 ASN A O 1
ATOM 2342 N N . LYS A 1 294 ? 6.567 9.820 -26.082 1.00 96.44 294 LYS A N 1
ATOM 2343 C CA . LYS A 1 294 ? 5.243 9.202 -25.895 1.00 96.44 294 LYS A CA 1
ATOM 2344 C C . LYS A 1 294 ? 4.563 9.722 -24.629 1.00 96.44 294 LYS A C 1
ATOM 2346 O O . LYS A 1 294 ? 3.382 10.059 -24.686 1.00 96.44 294 LYS A O 1
ATOM 2351 N N . ILE A 1 295 ? 5.301 9.850 -23.524 1.00 97.50 295 ILE A N 1
ATOM 2352 C CA . ILE A 1 295 ? 4.798 10.393 -22.253 1.00 97.50 295 ILE A CA 1
ATOM 2353 C C . ILE A 1 295 ? 4.309 11.833 -22.439 1.00 97.50 295 ILE A C 1
ATOM 2355 O O . ILE A 1 295 ? 3.187 12.141 -22.046 1.00 97.50 295 ILE A O 1
ATOM 2359 N N . LYS A 1 296 ? 5.090 12.699 -23.103 1.00 97.31 296 LYS A N 1
ATOM 2360 C CA . LYS A 1 296 ? 4.719 14.105 -23.367 1.00 97.31 296 LYS A CA 1
ATOM 2361 C C . LYS A 1 296 ? 3.419 14.248 -24.168 1.00 97.31 296 LYS A C 1
ATOM 2363 O O . LYS A 1 296 ? 2.697 15.225 -23.995 1.00 97.31 296 LYS A O 1
ATOM 2368 N N . LYS A 1 297 ? 3.113 13.285 -25.043 1.00 97.00 297 LYS A N 1
ATOM 2369 C CA . LYS A 1 297 ? 1.901 13.276 -25.883 1.00 97.00 297 LYS A CA 1
ATOM 2370 C C . LYS A 1 297 ? 0.701 12.602 -25.209 1.00 97.00 297 LYS A C 1
ATOM 2372 O O . LYS A 1 297 ? -0.423 12.743 -25.693 1.00 97.00 297 LYS A O 1
ATOM 2377 N N . ALA A 1 298 ? 0.916 11.845 -24.135 1.00 97.00 298 ALA A N 1
ATOM 2378 C CA . ALA A 1 298 ? -0.133 11.073 -23.490 1.00 97.00 298 ALA A CA 1
ATOM 2379 C C . ALA A 1 298 ? -1.066 11.975 -22.667 1.00 97.00 298 ALA A C 1
ATOM 2381 O O . ALA A 1 298 ? -0.626 12.786 -21.855 1.00 97.00 298 ALA A O 1
ATOM 2382 N N . LYS A 1 299 ? -2.382 11.790 -22.822 1.00 95.94 299 LYS A N 1
ATOM 2383 C CA . LYS A 1 299 ? -3.388 12.389 -21.924 1.00 95.94 299 LYS A CA 1
ATOM 2384 C C . LYS A 1 299 ? -3.603 11.559 -20.659 1.00 95.94 299 LYS A C 1
ATOM 2386 O O . LYS A 1 299 ? -4.220 12.045 -19.710 1.00 95.94 299 LYS A O 1
ATOM 2391 N N . MET A 1 300 ? -3.123 10.316 -20.651 1.00 94.88 300 MET A N 1
ATOM 2392 C CA . MET A 1 300 ? -3.117 9.440 -19.487 1.00 94.88 300 MET A CA 1
ATOM 2393 C C . MET A 1 300 ? -1.913 8.502 -19.533 1.00 94.88 300 MET A C 1
ATOM 2395 O O . MET A 1 300 ? -1.645 7.891 -20.566 1.00 94.88 300 MET A O 1
ATOM 2399 N N . VAL A 1 301 ? -1.222 8.359 -18.401 1.00 95.44 301 VAL A N 1
ATOM 2400 C CA . VAL A 1 301 ? -0.139 7.386 -18.223 1.00 95.44 301 VAL A CA 1
ATOM 2401 C C . VAL A 1 301 ? -0.459 6.515 -17.014 1.00 95.44 301 VAL A C 1
ATOM 2403 O O . VAL A 1 301 ? -0.699 7.035 -15.925 1.00 95.44 301 VAL A O 1
ATOM 2406 N N . LEU A 1 302 ? -0.453 5.194 -17.198 1.00 94.69 302 LEU A N 1
ATOM 2407 C CA . LEU A 1 302 ? -0.447 4.233 -16.094 1.00 94.69 302 LEU A CA 1
ATOM 2408 C C . LEU A 1 302 ? 0.907 3.533 -16.087 1.00 94.69 302 LEU A C 1
ATOM 2410 O O . LEU A 1 302 ? 1.240 2.857 -17.052 1.00 94.69 302 LEU A O 1
ATOM 2414 N N . TRP A 1 303 ? 1.670 3.670 -15.006 1.00 95.62 303 TRP A N 1
ATOM 2415 C CA . TRP A 1 303 ? 2.993 3.060 -14.885 1.00 95.62 303 TRP A CA 1
ATOM 2416 C C . TRP A 1 303 ? 3.024 2.048 -13.740 1.00 95.62 303 TRP A C 1
ATOM 2418 O O . TRP A 1 303 ? 2.689 2.365 -12.597 1.00 95.62 303 TRP A O 1
ATOM 2428 N N . ASN A 1 304 ? 3.408 0.807 -14.049 1.00 93.44 304 ASN A N 1
ATOM 2429 C CA . ASN A 1 304 ? 3.562 -0.257 -13.070 1.00 93.44 304 ASN A CA 1
ATOM 2430 C C . ASN A 1 304 ? 4.856 -1.067 -13.267 1.00 93.44 304 ASN A C 1
ATOM 2432 O O . ASN A 1 304 ? 4.934 -1.940 -14.129 1.00 93.44 304 ASN A O 1
ATOM 2436 N N . GLY A 1 305 ? 5.822 -0.844 -12.375 1.00 91.50 305 GLY A N 1
ATOM 2437 C CA . GLY A 1 305 ? 7.080 -1.592 -12.296 1.00 91.50 305 GLY A CA 1
ATOM 2438 C C . GLY A 1 305 ? 8.288 -0.790 -12.796 1.00 91.50 305 GLY A C 1
ATOM 2439 O O . GLY A 1 305 ? 8.119 0.038 -13.688 1.00 91.50 305 GLY A O 1
ATOM 2440 N N . PRO A 1 306 ? 9.480 -1.008 -12.213 1.00 92.00 306 PRO A N 1
ATOM 2441 C CA . PRO A 1 306 ? 10.706 -0.352 -12.664 1.00 92.00 306 PRO A CA 1
ATOM 2442 C C . PRO A 1 306 ? 11.051 -0.788 -14.090 1.00 92.00 306 PRO A C 1
ATOM 2444 O O . PRO A 1 306 ? 10.761 -1.929 -14.461 1.00 92.00 306 PRO A O 1
ATOM 2447 N N . LEU A 1 307 ? 11.612 0.134 -14.865 1.00 90.81 307 LEU A N 1
ATOM 2448 C CA . LEU A 1 307 ? 12.138 -0.152 -16.196 1.00 90.81 307 LEU A CA 1
ATOM 2449 C C . LEU A 1 307 ? 13.541 -0.748 -16.112 1.00 90.81 307 LEU A C 1
ATOM 2451 O O . LEU A 1 307 ? 14.136 -0.658 -15.014 1.00 90.81 307 LEU A O 1
#

Organism: NCBI:txid1805280

Foldseek 3Di:
DAAPVPDDQCALFEEEEAAAQQADDDPLAGPDCVSVVLCVVQLVVVLQRWHYEYAYAYDAPQLADDPSGWCVSVQVVCCVVVVHHEAEDAALFDDVLLVVLSPGTRNYHYYYIHPNVHNQFQVLNLVSLVRNLSSGAEYEYANQVCQVGSTSNRPVVVVNHHYHYTPNNVVVCVVVCCVQPVDDPQEEEEDEDQDQVVCVVVCVNCVVPHQAYEYWYQRLLQVLVLVVADQAPERHDPDDPPPCVANVDPRYDYAQKFFWDAPNDTDIDGRRPDDNHIYGDGGDPVSVVVVVVVVVRGPHYHYDYDD

pLDDT: mean 94.84, std 4.9, range [72.81, 98.88]

Sequence (307 aa):
MRSIKQIKNSKNKVILLRAGFDVPIKDGKVLDIKRIEVLLPTIKYLAKKGPLVILSHQGRPKGKIDMAFTQKPLVKVLEKLLKQKVKFADHCVGVKTEKIARSLKKGEILLLENLRFEPGEEKNDVIFAKGLAKLGDIYVMDAFPDAHREHASIVGVPKYLPSYAGFQFLKEIKYLSFVLEKVRHPFLLILGGAKFDTKLPIIKRFLKNVDNIFIGGALAIQVFKEKGYEVGVSLVENKNYGLPLIVKNSKIILPIDFLVLKDKKNYDVSFDRVSKKENIVDMGPETIKELENKIKKAKMVLWNGPL

Secondary structure (DSSP, 8-state):
--BGGG----TTPPEEEEE-----EETTEES--HHHHTTHHHHHHHHTTS-EEEE---S--TTS--GGG-SHHHHHHHHHHHTS-EEEESSSSSHHHHHHHHHPPTT-EEEEP-GGGSHHHHTT-HHHHHHHHTT-SEEEEE-GGGTTS--IIIIIGGGTS-EEE-HHHHHHHHHHHHHHHS--SSEEEEE-SS-GGGTHHHHHHHTTT-SEEEE-HHHHHHHHHHTT---BT----SS----HHHHT-TTEE--SEEEEEETTEEEEEETT---TT-EEEEE-HHHHHHHHHHHHH-SEEEEES--